Protein AF-A0A1V9YRH6-F1 (afdb_monomer_lite)

Secondary structure (DSSP, 8-state):
------------HHHHHHHHHHHHHHHHHHHHHHHT--SS-HHHH-TTSHHHHHHHHHHHHHHT-S--SPPPSSHHHHHHHHHHHHHTT--HHHHHHHHHHHHHHHSTTGGG-HHHHHHHTTS--------HHHHHHHHHHHHHHHHHHHHHHHHHHHHHHHHHHHHHHHHHHHHHHHHHHHHHHHHHHHHHHHHHHHHHHHHHHHHHHHHHHHHHHHHHHHH-HHHHHHHHHHHHHHHHHHHHHHHHHHHHHHHHH--

Sequence (259 aa):
MLLASPFQPKRSFASAVKMRQSLESDFSSAVLFLQTYTGPHSILKNAASPVRVALDALFQQATLGACTTEAPTDKVELLSWEKWKTLGDLPKEQAMQQYIKTLDDLVDNWRRSPSLRRAASDSVAVTETTPLMDRLPAFAQELDAIKAKLQAQASDHEALLDAVNTLTHDTKAQFSRETRQIELVRSQTAETIKGLEAQVQEQKMEMVLLREKQHQLQVVLERSIVFCVEDHFLKWWKGTMQYLQDRYVRMLIISCFLT

Organism: NCBI:txid74557

Structure (mmCIF, N/CA/C/O backbone):
data_AF-A0A1V9YRH6-F1
#
_entry.id   AF-A0A1V9YRH6-F1
#
loop_
_atom_site.group_PDB
_atom_site.id
_atom_site.type_symbol
_atom_site.label_atom_id
_atom_site.label_alt_id
_atom_site.label_comp_id
_atom_site.label_asym_id
_atom_site.label_entity_id
_atom_site.label_seq_id
_atom_site.pdbx_PDB_ins_code
_atom_site.Cartn_x
_atom_site.Cartn_y
_atom_site.Cartn_z
_atom_site.occupancy
_atom_site.B_iso_or_equiv
_atom_site.auth_seq_id
_atom_site.auth_comp_id
_atom_site.auth_asym_id
_atom_site.auth_atom_id
_atom_site.pdbx_PDB_model_num
ATOM 1 N N . MET A 1 1 ? -3.001 37.962 73.976 1.00 43.16 1 MET A N 1
ATOM 2 C CA . MET A 1 1 ? -4.082 37.336 73.184 1.00 43.16 1 MET A CA 1
ATOM 3 C C . MET A 1 1 ? -3.634 37.297 71.732 1.00 43.16 1 MET A C 1
ATOM 5 O O . MET A 1 1 ? -3.705 38.317 71.068 1.00 43.16 1 MET A O 1
ATOM 9 N N . LEU A 1 2 ? -3.093 36.170 71.270 1.00 40.19 2 LEU A N 1
ATOM 10 C CA . LEU A 1 2 ? -2.730 35.952 69.867 1.00 40.19 2 LEU A CA 1
ATOM 11 C C . LEU A 1 2 ? -3.186 34.550 69.457 1.00 40.19 2 LEU A C 1
ATOM 13 O O . LEU A 1 2 ? -3.178 33.622 70.262 1.00 40.19 2 LEU A O 1
ATOM 17 N N . LEU A 1 3 ? -3.684 34.495 68.229 1.00 41.12 3 LEU A N 1
ATOM 18 C CA . LEU A 1 3 ? -4.654 33.560 67.681 1.00 41.12 3 LEU A CA 1
ATOM 19 C C . LEU A 1 3 ? -4.186 32.097 67.657 1.00 41.12 3 LEU A C 1
ATOM 21 O O . LEU A 1 3 ? -3.160 31.771 67.065 1.00 41.12 3 LEU A O 1
ATOM 25 N N . ALA A 1 4 ? -5.029 31.205 68.179 1.00 43.44 4 ALA A N 1
ATOM 26 C CA . ALA A 1 4 ? -5.037 29.802 67.784 1.00 43.44 4 ALA A CA 1
ATOM 27 C C . ALA A 1 4 ? -5.667 29.693 66.383 1.00 43.44 4 ALA A C 1
ATOM 29 O O . ALA A 1 4 ? -6.847 29.989 66.198 1.00 43.44 4 ALA A O 1
ATOM 30 N N . SER A 1 5 ? -4.858 29.316 65.393 1.00 44.84 5 SER A N 1
ATOM 31 C CA . SER A 1 5 ? -5.304 29.042 64.023 1.00 44.84 5 SER A CA 1
ATOM 32 C C . SER A 1 5 ? -5.999 27.670 63.951 1.00 44.84 5 SER A C 1
ATOM 34 O O . SER A 1 5 ? -5.513 26.718 64.571 1.00 44.84 5 SER A O 1
ATOM 36 N N . PRO A 1 6 ? -7.133 27.540 63.237 1.00 54.19 6 PRO A N 1
ATOM 37 C CA . PRO A 1 6 ? -7.967 26.348 63.265 1.00 54.19 6 PRO A CA 1
ATOM 38 C C . PRO A 1 6 ? -7.356 25.177 62.488 1.00 54.19 6 PRO A C 1
ATOM 40 O O . PRO A 1 6 ? -6.962 25.273 61.326 1.00 54.19 6 PRO A O 1
ATOM 43 N N . PHE A 1 7 ? -7.346 24.044 63.182 1.00 42.03 7 PHE A N 1
ATOM 44 C CA . PHE A 1 7 ? -7.052 22.698 62.716 1.00 42.03 7 PHE A CA 1
ATOM 45 C C . PHE A 1 7 ? -7.834 22.384 61.426 1.00 42.03 7 PHE A C 1
ATOM 47 O O . PHE A 1 7 ? -9.056 22.238 61.442 1.00 42.03 7 PHE A O 1
ATOM 54 N N . GLN A 1 8 ? -7.128 22.300 60.298 1.00 46.97 8 GLN A N 1
ATOM 55 C CA . GLN A 1 8 ? -7.704 21.883 59.019 1.00 46.97 8 GLN A CA 1
ATOM 56 C C . GLN A 1 8 ? -8.127 20.402 59.095 1.00 46.97 8 GLN A C 1
ATOM 58 O O . GLN A 1 8 ? -7.369 19.575 59.615 1.00 46.97 8 GLN A O 1
ATOM 63 N N . PRO A 1 9 ? -9.313 20.030 58.583 1.00 49.00 9 PRO A N 1
ATOM 64 C CA . PRO A 1 9 ? -9.791 18.657 58.634 1.00 49.00 9 PRO A CA 1
ATOM 65 C C . PRO A 1 9 ? -8.927 17.759 57.742 1.00 49.00 9 PRO A C 1
ATOM 67 O O . PRO A 1 9 ? -8.764 17.994 56.545 1.00 49.00 9 PRO A O 1
ATOM 70 N N . LYS A 1 10 ? -8.379 16.699 58.345 1.00 49.50 10 LYS A N 1
ATOM 71 C CA . LYS A 1 10 ? -7.659 15.620 57.662 1.00 49.50 10 LYS A CA 1
ATOM 72 C C . LYS A 1 10 ? -8.579 15.017 56.598 1.00 49.50 10 LYS A C 1
ATOM 74 O O . LYS A 1 10 ? -9.486 14.256 56.929 1.00 49.50 10 LYS A O 1
ATOM 79 N N . ARG A 1 11 ? -8.351 15.356 55.325 1.00 55.69 11 ARG A N 1
ATOM 80 C CA . ARG A 1 11 ? -8.941 14.671 54.166 1.00 55.69 11 ARG A CA 1
ATOM 81 C C . ARG A 1 11 ? -8.703 13.175 54.381 1.00 55.69 11 ARG A C 1
ATOM 83 O O . ARG A 1 11 ? -7.552 12.751 54.468 1.00 55.69 11 ARG A O 1
ATOM 90 N N . SER A 1 12 ? -9.766 12.404 54.607 1.00 61.47 12 SER A N 1
ATOM 91 C CA . SER A 1 12 ? -9.620 11.008 55.021 1.00 61.47 12 SER A CA 1
ATOM 92 C C . SER A 1 12 ? -8.837 10.244 53.952 1.00 61.47 12 SER A C 1
ATOM 94 O O . SER A 1 12 ? -9.115 10.373 52.758 1.00 61.47 12 SER A O 1
ATOM 96 N N . PHE A 1 13 ? -7.848 9.447 54.361 1.00 62.69 13 PHE A N 1
ATOM 97 C CA . PHE A 1 13 ? -7.062 8.618 53.439 1.00 62.69 13 PHE A CA 1
ATOM 98 C C . PHE A 1 13 ? -7.965 7.756 52.537 1.00 62.69 13 PHE A C 1
ATOM 100 O O . PHE A 1 13 ? -7.683 7.598 51.353 1.00 62.69 13 PHE A O 1
ATOM 107 N N . ALA A 1 14 ? -9.109 7.301 53.061 1.00 68.62 14 ALA A N 1
ATOM 108 C CA . ALA A 1 14 ? -10.135 6.585 52.304 1.00 68.62 14 ALA A CA 1
ATOM 109 C C . ALA A 1 14 ? -10.699 7.395 51.118 1.00 68.62 14 ALA A C 1
ATOM 111 O O . ALA A 1 14 ? -10.889 6.848 50.033 1.00 68.62 14 ALA A O 1
ATOM 112 N N . SER A 1 15 ? -10.925 8.704 51.285 1.00 73.44 15 SER A N 1
ATOM 113 C CA . SER A 1 15 ? -11.383 9.569 50.192 1.00 73.44 15 SER A CA 1
ATOM 114 C C . SER A 1 15 ? -10.316 9.735 49.109 1.00 73.44 15 SER A C 1
ATOM 116 O O . SER A 1 15 ? -10.665 9.761 47.932 1.00 73.44 15 SER A O 1
ATOM 118 N N . ALA A 1 16 ? -9.035 9.830 49.477 1.00 73.56 16 ALA A N 1
ATOM 119 C CA . ALA A 1 16 ? -7.939 9.949 48.514 1.00 73.56 16 ALA A CA 1
ATOM 120 C C . ALA A 1 16 ? -7.732 8.652 47.712 1.00 73.56 16 ALA A C 1
ATOM 122 O O . ALA A 1 16 ? -7.559 8.700 46.496 1.00 73.56 16 ALA A O 1
ATOM 123 N N . VAL A 1 17 ? -7.832 7.492 48.371 1.00 78.31 17 VAL A N 1
ATOM 124 C CA . VAL A 1 17 ? -7.763 6.179 47.708 1.00 78.31 17 VAL A CA 1
ATOM 125 C C . VAL A 1 17 ? -8.911 6.008 46.714 1.00 78.31 17 VAL A C 1
ATOM 127 O O . VAL A 1 17 ? -8.673 5.615 45.575 1.00 78.31 17 VAL A O 1
ATOM 130 N N . LYS A 1 18 ? -10.139 6.378 47.099 1.00 80.56 18 LYS A N 1
ATOM 131 C CA . LYS A 1 18 ? -11.303 6.304 46.205 1.00 80.56 18 LYS A CA 1
ATOM 132 C C . LYS A 1 18 ? -11.151 7.202 44.971 1.00 80.56 18 LYS A C 1
ATOM 134 O O . LYS A 1 18 ? -11.502 6.793 43.869 1.00 80.56 18 LYS A O 1
ATOM 139 N N . MET A 1 19 ? -10.597 8.404 45.142 1.00 81.12 19 MET A N 1
ATOM 140 C CA . MET A 1 19 ? -10.313 9.318 44.027 1.00 81.12 19 MET A CA 1
ATOM 141 C C . MET A 1 19 ? -9.271 8.737 43.063 1.00 81.12 19 MET A C 1
ATOM 143 O O . MET A 1 19 ? -9.466 8.805 41.853 1.00 81.12 19 MET A O 1
ATOM 147 N N . ARG A 1 20 ? -8.200 8.125 43.585 1.00 82.88 20 ARG A N 1
ATOM 148 C CA . ARG A 1 20 ? -7.177 7.468 42.758 1.00 82.88 20 ARG A CA 1
ATOM 149 C C . ARG A 1 20 ? -7.758 6.307 41.951 1.00 82.88 20 ARG A C 1
ATOM 151 O O . ARG A 1 20 ? -7.543 6.253 40.749 1.00 82.88 20 ARG A O 1
ATOM 158 N N . GLN A 1 21 ? -8.549 5.443 42.586 1.00 83.56 21 GLN A N 1
ATOM 159 C CA . GLN A 1 21 ? -9.213 4.322 41.906 1.00 83.56 21 GLN A CA 1
ATOM 160 C C . GLN A 1 21 ? -10.148 4.799 40.787 1.00 83.56 21 GLN A C 1
ATOM 162 O O . GLN A 1 21 ? -10.173 4.217 39.706 1.00 83.56 21 GLN A O 1
ATOM 167 N N . SER A 1 22 ? -10.890 5.886 41.021 1.00 87.56 22 SER A N 1
ATOM 168 C CA . SER A 1 22 ? -11.743 6.493 39.993 1.00 87.56 22 SER A CA 1
ATOM 169 C C . SER A 1 22 ? -10.933 7.009 38.801 1.00 87.56 22 SER A C 1
ATOM 171 O O . SER A 1 22 ? -11.342 6.839 37.659 1.00 87.56 22 SER A O 1
ATOM 173 N N . LEU A 1 23 ? -9.786 7.632 39.062 1.00 91.19 23 LEU A N 1
ATOM 174 C CA . LEU A 1 23 ? -8.900 8.186 38.041 1.00 91.19 23 LEU A CA 1
ATOM 175 C C . LEU A 1 23 ? -8.205 7.087 37.226 1.00 91.19 23 LEU A C 1
ATOM 177 O O . LEU A 1 23 ? -8.125 7.198 36.007 1.00 91.19 23 LEU A O 1
ATOM 181 N N . GLU A 1 24 ? -7.758 6.011 37.873 1.00 90.44 24 GLU A N 1
ATOM 182 C CA . GLU A 1 24 ? -7.211 4.828 37.197 1.00 90.44 24 GLU A CA 1
ATOM 183 C C . GLU A 1 24 ? -8.272 4.142 36.324 1.00 90.44 24 GLU A C 1
ATOM 185 O O . GLU A 1 24 ? -7.983 3.758 35.190 1.00 90.44 24 GLU A O 1
ATOM 190 N N . SER A 1 25 ? -9.516 4.049 36.810 1.00 89.44 25 SER A N 1
ATOM 191 C CA . SER A 1 25 ? -10.654 3.541 36.034 1.00 89.44 25 SER A CA 1
ATOM 192 C C . SER A 1 25 ? -10.899 4.389 34.783 1.00 89.44 25 SER A C 1
ATOM 194 O O . SER A 1 25 ? -10.937 3.855 33.673 1.00 89.44 25 SER A O 1
ATOM 196 N N . ASP A 1 26 ? -10.994 5.711 34.930 1.00 89.50 26 ASP A N 1
ATOM 197 C CA . ASP A 1 26 ? -11.170 6.625 33.798 1.00 89.50 26 ASP A CA 1
ATOM 198 C C . ASP A 1 26 ? -10.007 6.523 32.806 1.00 89.50 26 ASP A C 1
ATOM 200 O O . ASP A 1 26 ? -10.231 6.424 31.599 1.00 89.50 26 ASP A O 1
ATOM 204 N N . PHE A 1 27 ? -8.770 6.465 33.298 1.00 92.81 27 PHE A N 1
ATOM 205 C CA . PHE A 1 27 ? -7.582 6.299 32.466 1.00 92.81 27 PHE A CA 1
ATOM 206 C C . PHE A 1 27 ? -7.617 4.981 31.686 1.00 92.81 27 PHE A C 1
ATOM 208 O O . PHE A 1 27 ? -7.392 4.979 30.478 1.00 92.81 27 PHE A O 1
ATOM 215 N N . SER A 1 28 ? -7.973 3.870 32.335 1.00 91.31 28 SER A N 1
ATOM 216 C CA . SER A 1 28 ? -8.088 2.569 31.668 1.00 91.31 28 SER A CA 1
ATOM 217 C C . SER A 1 28 ? -9.141 2.586 30.554 1.00 91.31 28 SER A C 1
ATOM 219 O O . SER A 1 28 ? -8.886 2.100 29.450 1.00 91.31 28 SER A O 1
ATOM 221 N N . SER A 1 29 ? -10.284 3.240 30.792 1.00 88.56 29 SER A N 1
ATOM 222 C CA . SER A 1 29 ? -11.328 3.421 29.780 1.00 88.56 29 SER A CA 1
ATOM 223 C C . SER A 1 29 ? -10.847 4.283 28.606 1.00 88.56 29 SER A C 1
ATOM 225 O O . SER A 1 29 ? -11.165 3.996 27.451 1.00 88.56 29 SER A O 1
ATOM 227 N N . ALA A 1 30 ? -10.021 5.293 28.886 1.00 90.88 30 ALA A N 1
ATOM 228 C CA . ALA A 1 30 ? -9.442 6.196 27.901 1.00 90.88 30 ALA A CA 1
ATOM 229 C C . ALA A 1 30 ? -8.397 5.498 27.017 1.00 90.88 30 ALA A C 1
ATOM 231 O O . ALA A 1 30 ? -8.355 5.706 25.803 1.00 90.88 30 ALA A O 1
ATOM 232 N N . VAL A 1 31 ? -7.570 4.633 27.608 1.00 91.75 31 VAL A N 1
ATOM 233 C CA . VAL A 1 31 ? -6.611 3.793 26.877 1.00 91.75 31 VAL A CA 1
ATOM 234 C C . VAL A 1 31 ? -7.347 2.800 25.981 1.00 91.75 31 VAL A C 1
ATOM 236 O O . VAL A 1 31 ? -7.028 2.701 24.796 1.00 91.75 31 VAL A O 1
ATOM 239 N N . LEU A 1 32 ? -8.374 2.124 26.506 1.00 89.88 32 LEU A N 1
ATOM 240 C CA . LEU A 1 32 ? -9.194 1.196 25.726 1.00 89.88 32 LEU A CA 1
ATOM 241 C C . LEU A 1 32 ? -9.884 1.904 24.552 1.00 89.88 32 LEU A C 1
ATOM 243 O O . LEU A 1 32 ? -9.910 1.385 23.433 1.00 89.88 32 LEU A O 1
ATOM 247 N N . PHE A 1 33 ? -10.409 3.108 24.787 1.00 89.44 33 PHE A N 1
ATOM 248 C CA . PHE A 1 33 ? -10.982 3.938 23.734 1.00 89.44 33 PHE A CA 1
ATOM 249 C C . PHE A 1 33 ? -9.958 4.237 22.635 1.00 89.44 33 PHE A C 1
ATOM 251 O O . PHE A 1 33 ? -10.250 4.012 21.464 1.00 89.44 33 PHE A O 1
ATOM 258 N N . LEU A 1 34 ? -8.751 4.685 22.996 1.00 89.00 34 LEU A N 1
ATOM 259 C CA . LEU A 1 34 ? -7.707 5.015 22.025 1.00 89.00 34 LEU A CA 1
ATOM 260 C C . LEU A 1 34 ? -7.241 3.787 21.220 1.00 89.00 34 LEU A C 1
ATOM 262 O O . LEU A 1 34 ? -7.012 3.903 20.018 1.00 89.00 34 LEU A O 1
ATOM 266 N N . GLN A 1 35 ? -7.121 2.615 21.852 1.00 87.50 35 GLN A N 1
ATOM 267 C CA . GLN A 1 35 ? -6.735 1.362 21.183 1.00 87.50 35 GLN A CA 1
ATOM 268 C C . GLN A 1 35 ? -7.803 0.854 20.208 1.00 87.50 35 GLN A C 1
ATOM 270 O O . GLN A 1 35 ? -7.477 0.293 19.166 1.00 87.50 35 GLN A O 1
ATOM 275 N N . THR A 1 36 ? -9.079 1.063 20.534 1.00 84.88 36 THR A N 1
ATOM 276 C CA . THR A 1 36 ? -10.220 0.628 19.710 1.00 84.88 36 THR A CA 1
ATOM 277 C C . THR A 1 36 ? -10.737 1.726 18.775 1.00 84.88 36 THR A C 1
ATOM 279 O O . THR A 1 36 ? -11.765 1.558 18.114 1.00 84.88 36 THR A O 1
ATOM 282 N N . TYR A 1 37 ? -10.035 2.860 18.694 1.00 84.12 37 TYR A N 1
ATOM 283 C CA . TYR A 1 37 ? -10.491 4.031 17.960 1.00 84.12 37 TYR A CA 1
ATOM 284 C C . TYR A 1 37 ? -10.451 3.820 16.439 1.00 84.12 37 TYR A C 1
ATOM 286 O O . TYR A 1 37 ? -9.393 3.793 15.811 1.00 84.12 37 TYR A O 1
ATOM 294 N N . THR A 1 38 ? -11.627 3.760 15.813 1.00 78.25 38 THR A N 1
ATOM 295 C CA . THR A 1 38 ? -11.788 3.637 14.351 1.00 78.25 38 THR A CA 1
ATOM 296 C C . THR A 1 38 ? -12.360 4.894 13.687 1.00 78.25 38 THR A C 1
ATOM 298 O O . THR A 1 38 ? -12.554 4.912 12.470 1.00 78.25 38 THR A O 1
ATOM 301 N N . GLY A 1 39 ? -12.572 5.971 14.448 1.00 76.69 39 GLY A N 1
ATOM 302 C CA . GLY A 1 39 ? -13.284 7.173 14.003 1.00 76.69 39 GLY A CA 1
ATOM 303 C C . GLY A 1 39 ? -12.548 8.069 12.984 1.00 76.69 39 GLY A C 1
ATOM 304 O O . GLY A 1 39 ? -11.465 7.732 12.494 1.00 76.69 39 GLY A O 1
ATOM 305 N N . PRO A 1 40 ? -13.140 9.225 12.629 1.00 76.19 40 PRO A N 1
ATOM 306 C CA . PRO A 1 40 ? -12.665 10.087 11.542 1.00 76.19 40 PRO A CA 1
ATOM 307 C C . PRO A 1 40 ? -11.427 10.933 11.887 1.00 76.19 40 PRO A C 1
ATOM 309 O O . PRO A 1 40 ? -10.815 11.498 10.982 1.00 76.19 40 PRO A O 1
ATOM 312 N N . HIS A 1 41 ? -11.025 11.035 13.160 1.00 79.19 41 HIS A N 1
ATOM 313 C CA . HIS A 1 41 ? -9.895 11.873 13.568 1.00 79.19 41 HIS A CA 1
ATOM 314 C C . HIS A 1 41 ? -8.560 11.223 13.171 1.00 79.19 41 HIS A C 1
ATOM 316 O O . HIS A 1 41 ? -7.995 10.406 13.900 1.00 79.19 41 HIS A O 1
ATOM 322 N N . SER A 1 42 ? -8.033 11.613 12.006 1.00 78.69 42 SER A N 1
ATOM 323 C CA . SER A 1 42 ? -6.745 11.140 11.471 1.00 78.69 42 SER A CA 1
ATOM 324 C C . SER A 1 42 ? -5.567 11.407 12.415 1.00 78.69 42 SER A C 1
ATOM 326 O O . SER A 1 42 ? -4.619 10.627 12.451 1.00 78.69 42 SER A O 1
ATOM 328 N N . ILE A 1 43 ? -5.659 12.455 13.237 1.00 85.19 43 ILE A N 1
ATOM 329 C CA . ILE A 1 43 ? -4.683 12.794 14.279 1.00 85.19 43 ILE A CA 1
ATOM 330 C C . ILE A 1 43 ? -4.530 11.702 15.346 1.00 85.19 43 ILE A C 1
ATOM 332 O O . ILE A 1 43 ? -3.434 11.530 15.857 1.00 85.19 43 ILE A O 1
ATOM 336 N N . LEU A 1 44 ? -5.571 10.928 15.662 1.00 83.25 44 LEU A N 1
ATOM 337 C CA . LEU A 1 44 ? -5.464 9.817 16.618 1.00 83.25 44 LEU A CA 1
ATOM 338 C C . LEU A 1 44 ? -4.945 8.528 15.967 1.00 83.25 44 LEU A C 1
ATOM 340 O O . LEU A 1 44 ? -4.379 7.680 16.655 1.00 83.25 44 LEU A O 1
ATOM 344 N N . LYS A 1 45 ? -5.133 8.391 14.647 1.00 82.88 45 LYS A N 1
ATOM 345 C CA . LYS A 1 45 ? -4.694 7.234 13.849 1.00 82.88 45 LYS A CA 1
ATOM 346 C C . LYS A 1 45 ? -3.230 7.325 13.429 1.00 82.88 45 LYS A C 1
ATOM 348 O O . LYS A 1 45 ? -2.552 6.308 13.335 1.00 82.88 45 LYS A O 1
ATOM 353 N N . ASN A 1 46 ? -2.745 8.528 13.138 1.00 85.50 46 ASN A N 1
ATOM 354 C CA . ASN A 1 46 ? -1.365 8.730 12.726 1.00 85.50 46 ASN A CA 1
ATOM 355 C C . ASN A 1 46 ? -0.436 8.684 13.949 1.00 85.50 46 ASN A C 1
ATOM 357 O O . ASN A 1 46 ? -0.448 9.600 14.769 1.00 85.50 46 ASN A O 1
ATOM 361 N N . ALA A 1 47 ? 0.394 7.642 14.031 1.00 82.00 47 ALA A N 1
ATOM 362 C CA . ALA A 1 47 ? 1.356 7.437 15.114 1.00 82.00 47 ALA A CA 1
ATOM 363 C C . ALA A 1 47 ? 2.389 8.573 15.246 1.00 82.00 47 ALA A C 1
ATOM 365 O O . ALA A 1 47 ? 2.859 8.851 16.341 1.00 82.00 47 ALA A O 1
ATOM 366 N N . ALA A 1 48 ? 2.696 9.278 14.152 1.00 85.38 48 ALA A N 1
ATOM 367 C CA . ALA A 1 48 ? 3.620 10.412 14.148 1.00 85.38 48 ALA A CA 1
ATOM 368 C C . ALA A 1 48 ? 2.932 11.763 14.420 1.00 85.38 48 ALA A C 1
ATOM 370 O O . ALA A 1 48 ? 3.576 12.811 14.347 1.00 85.38 48 ALA A O 1
ATOM 371 N N . SER A 1 49 ? 1.619 11.781 14.683 1.00 90.12 49 SER A N 1
ATOM 372 C CA . SER A 1 49 ? 0.932 13.032 14.996 1.00 90.12 49 SER A CA 1
ATOM 373 C C . SER A 1 49 ? 1.388 13.566 16.363 1.00 90.12 49 SER A C 1
ATOM 375 O O . SER A 1 49 ? 1.610 12.784 17.290 1.00 90.12 49 SER A O 1
ATOM 377 N N . PRO A 1 50 ? 1.476 14.895 16.546 1.00 89.06 50 PRO A N 1
ATOM 378 C CA . PRO A 1 50 ? 1.938 15.473 17.809 1.00 89.06 50 PRO A CA 1
ATOM 379 C C . PRO A 1 50 ? 1.032 15.105 18.992 1.00 89.06 50 PRO A C 1
ATOM 381 O O . PRO A 1 50 ? 1.510 14.949 20.113 1.00 89.06 50 PRO A O 1
ATOM 384 N N . VAL A 1 51 ? -0.271 14.938 18.744 1.00 91.12 51 VAL A N 1
ATOM 385 C CA . VAL A 1 51 ? -1.250 14.552 19.769 1.00 91.12 51 VAL A CA 1
ATOM 386 C C . VAL A 1 51 ? -1.078 13.086 20.148 1.00 91.12 51 VAL A C 1
ATOM 388 O O . VAL A 1 51 ? -1.079 12.758 21.331 1.00 91.12 51 VAL A O 1
ATOM 391 N N . ARG A 1 52 ? -0.885 12.204 19.161 1.00 91.88 52 ARG A N 1
ATOM 392 C CA . ARG A 1 52 ? -0.692 10.775 19.409 1.00 91.88 52 ARG A CA 1
ATOM 393 C C . ARG A 1 52 ? 0.608 10.514 20.165 1.00 91.88 52 ARG A C 1
ATOM 395 O O . ARG A 1 52 ? 0.579 9.846 21.190 1.00 91.88 52 ARG A O 1
ATOM 402 N N . VAL A 1 53 ? 1.693 11.158 19.739 1.00 92.62 53 VAL A N 1
ATOM 403 C CA . VAL A 1 53 ? 2.996 11.145 20.421 1.00 92.62 53 VAL A CA 1
ATOM 404 C C . VAL A 1 53 ? 2.877 11.626 21.874 1.00 92.62 53 VAL A C 1
ATOM 406 O O . VAL A 1 53 ? 3.462 11.027 22.772 1.00 92.62 53 VAL A O 1
ATOM 409 N N . ALA A 1 54 ? 2.097 12.683 22.135 1.00 92.94 54 ALA A N 1
ATOM 410 C CA . ALA A 1 54 ? 1.860 13.168 23.496 1.00 92.94 54 ALA A CA 1
ATOM 411 C C . ALA A 1 54 ? 1.052 12.175 24.350 1.00 92.94 54 ALA A C 1
ATOM 413 O O . ALA A 1 54 ? 1.387 11.974 25.517 1.00 92.94 54 ALA A O 1
ATOM 414 N N . LEU A 1 55 ? 0.021 11.541 23.781 1.00 93.69 55 LEU A N 1
ATOM 415 C CA . LEU A 1 55 ? -0.761 10.505 24.463 1.00 93.69 55 LEU A CA 1
ATOM 416 C C . LEU A 1 55 ? 0.101 9.280 24.789 1.00 93.69 55 LEU A C 1
ATOM 418 O O . LEU A 1 55 ? 0.045 8.794 25.916 1.00 93.69 55 LEU A O 1
ATOM 422 N N . ASP A 1 56 ? 0.938 8.828 23.855 1.00 92.81 56 ASP A N 1
ATOM 423 C CA . ASP A 1 56 ? 1.839 7.691 24.070 1.00 92.81 56 ASP A CA 1
ATOM 424 C C . ASP A 1 56 ? 2.896 8.011 25.152 1.00 92.81 56 ASP A C 1
ATOM 426 O O . ASP A 1 56 ? 3.137 7.194 26.041 1.00 92.81 56 ASP A O 1
ATOM 430 N N . ALA A 1 57 ? 3.446 9.231 25.173 1.00 93.62 57 ALA A N 1
ATOM 431 C CA . ALA A 1 57 ? 4.367 9.680 26.224 1.00 93.62 57 ALA A CA 1
ATOM 432 C C . ALA A 1 57 ? 3.707 9.758 27.615 1.00 93.62 57 ALA A C 1
ATOM 434 O O . ALA A 1 57 ? 4.278 9.314 28.612 1.00 93.62 57 ALA A O 1
ATOM 435 N N . LEU A 1 58 ? 2.484 10.295 27.698 1.00 94.25 58 LEU A N 1
ATOM 436 C CA . LEU A 1 58 ? 1.710 10.341 28.944 1.00 94.25 58 LEU A CA 1
ATOM 437 C C . LEU A 1 58 ? 1.323 8.937 29.423 1.00 94.25 58 LEU A C 1
ATOM 439 O O . LEU A 1 58 ? 1.333 8.675 30.626 1.00 94.25 58 LEU A O 1
ATOM 443 N N . PHE A 1 59 ? 1.019 8.027 28.497 1.00 94.19 59 PHE A N 1
ATOM 444 C CA . PHE A 1 59 ? 0.748 6.625 28.799 1.00 94.19 59 PHE A CA 1
ATOM 445 C C . PHE A 1 59 ? 1.977 5.924 29.395 1.00 94.19 59 PHE A C 1
ATOM 447 O O . PHE A 1 59 ? 1.859 5.235 30.413 1.00 94.19 59 PHE A O 1
ATOM 454 N N . GLN A 1 60 ? 3.163 6.138 28.818 1.00 92.94 60 GLN A N 1
ATOM 455 C CA . GLN A 1 60 ? 4.423 5.612 29.354 1.00 92.94 60 GLN A CA 1
ATOM 456 C C . GLN A 1 60 ? 4.718 6.191 30.747 1.00 92.94 60 GLN A C 1
ATOM 458 O O . GLN A 1 60 ? 5.009 5.435 31.674 1.00 92.94 60 GLN A O 1
ATOM 463 N N . GLN A 1 61 ? 4.521 7.497 30.953 1.00 93.31 61 GLN A N 1
ATOM 464 C CA . GLN A 1 61 ? 4.692 8.121 32.270 1.00 93.31 61 GLN A CA 1
ATOM 465 C C . GLN A 1 61 ? 3.696 7.584 33.313 1.00 93.31 61 GLN A C 1
ATOM 467 O O . GLN A 1 61 ? 4.057 7.362 34.468 1.00 93.31 61 GLN A O 1
ATOM 472 N N . ALA A 1 62 ? 2.440 7.352 32.925 1.00 92.62 62 ALA A N 1
ATOM 473 C CA . ALA A 1 62 ? 1.407 6.833 33.816 1.00 92.62 62 ALA A CA 1
ATOM 474 C C . ALA A 1 62 ? 1.663 5.376 34.231 1.00 92.62 62 ALA A C 1
ATOM 476 O O . ALA A 1 62 ? 1.393 5.004 35.374 1.00 92.62 62 ALA A O 1
ATOM 477 N N . THR A 1 63 ? 2.196 4.552 33.327 1.00 91.19 63 THR A N 1
ATOM 478 C CA . THR A 1 63 ? 2.429 3.123 33.578 1.00 91.19 63 THR A CA 1
ATOM 479 C C . THR A 1 63 ? 3.799 2.875 34.208 1.00 91.19 63 THR A C 1
ATOM 481 O O . THR A 1 63 ? 3.890 2.320 35.310 1.00 91.19 63 THR A O 1
ATOM 484 N N . LEU A 1 64 ? 4.864 3.356 33.569 1.00 88.88 64 LEU A N 1
ATOM 485 C CA . LEU A 1 64 ? 6.253 3.104 33.953 1.00 88.88 64 LEU A CA 1
ATOM 486 C C . LEU A 1 64 ? 6.788 4.151 34.940 1.00 88.88 64 LEU A C 1
ATOM 488 O O . LEU A 1 64 ? 7.482 3.788 35.888 1.00 88.88 64 LEU A O 1
ATOM 492 N N . GLY A 1 65 ? 6.376 5.415 34.820 1.00 87.50 65 GLY A N 1
ATOM 493 C CA . GLY A 1 65 ? 6.922 6.534 35.601 1.00 87.50 65 GLY A CA 1
ATOM 494 C C . GLY A 1 65 ? 7.955 7.328 34.802 1.00 87.50 65 GLY A C 1
ATOM 495 O O . GLY A 1 65 ? 7.843 7.410 33.584 1.00 87.50 65 GLY A O 1
ATOM 496 N N . ALA A 1 66 ? 8.942 7.924 35.476 1.00 87.75 66 ALA A N 1
ATOM 497 C CA . ALA A 1 66 ? 9.995 8.698 34.816 1.00 87.75 66 ALA A CA 1
ATOM 498 C C . ALA A 1 66 ? 10.790 7.848 33.805 1.00 87.75 66 ALA A C 1
ATOM 500 O O . ALA A 1 66 ? 10.982 6.645 33.999 1.00 87.75 66 ALA A O 1
ATOM 501 N N . CYS A 1 67 ? 11.259 8.481 32.729 1.00 86.81 67 CYS A N 1
ATOM 502 C CA . CYS A 1 67 ? 11.960 7.800 31.643 1.00 86.81 67 CYS A CA 1
ATOM 503 C C . CYS A 1 67 ? 13.328 7.258 32.102 1.00 86.81 67 CYS A C 1
ATOM 505 O O . CYS A 1 67 ? 14.272 8.016 32.319 1.00 86.81 67 CYS A O 1
ATOM 507 N N . THR A 1 68 ? 13.431 5.934 32.232 1.00 83.81 68 THR A N 1
ATOM 508 C CA . THR A 1 68 ? 14.671 5.202 32.560 1.00 83.81 68 THR A CA 1
ATOM 509 C C . THR A 1 68 ? 15.169 4.323 31.410 1.00 83.81 68 THR A C 1
ATOM 511 O O . THR A 1 68 ? 16.160 3.613 31.558 1.00 83.81 68 THR A O 1
ATOM 514 N N . THR A 1 69 ? 14.477 4.348 30.270 1.00 81.12 69 THR A N 1
ATOM 515 C CA . THR A 1 69 ? 14.747 3.482 29.117 1.00 81.12 69 THR A CA 1
ATOM 516 C C . THR A 1 69 ? 15.742 4.129 28.155 1.00 81.12 69 THR A C 1
ATOM 518 O O . THR A 1 69 ? 15.770 5.352 28.007 1.00 81.12 69 THR A O 1
ATOM 521 N N . GLU A 1 70 ? 16.572 3.315 27.500 1.00 85.81 70 GLU A N 1
ATOM 522 C CA . GLU A 1 70 ? 17.488 3.780 26.452 1.00 85.81 70 GLU A CA 1
ATOM 523 C C . GLU A 1 70 ? 16.722 4.241 25.200 1.00 85.81 70 GLU A C 1
ATOM 525 O O . GLU A 1 70 ? 15.566 3.870 24.991 1.00 85.81 70 GLU A O 1
ATOM 530 N N . ALA A 1 71 ? 17.359 5.074 24.372 1.00 86.31 71 ALA A N 1
ATOM 531 C CA . ALA A 1 71 ? 16.713 5.651 23.198 1.00 86.31 71 ALA A CA 1
ATOM 532 C C . ALA A 1 71 ? 16.398 4.568 22.139 1.00 86.31 71 ALA A C 1
ATOM 534 O O . ALA A 1 71 ? 17.310 3.846 21.724 1.00 86.31 71 ALA A O 1
ATOM 535 N N . PRO A 1 72 ? 15.141 4.461 21.668 1.00 88.12 72 PRO A N 1
ATOM 536 C CA . PRO A 1 72 ? 14.760 3.492 20.645 1.00 88.12 72 PRO A CA 1
ATOM 537 C C . PRO A 1 72 ? 15.312 3.880 19.264 1.00 88.12 72 PRO A C 1
ATOM 539 O O . PRO A 1 72 ? 15.582 5.048 18.985 1.00 88.12 72 PRO A O 1
ATOM 542 N N . THR A 1 73 ? 15.471 2.893 18.376 1.00 86.19 73 THR A N 1
ATOM 543 C CA . THR A 1 73 ? 15.978 3.109 17.002 1.00 86.19 73 THR A CA 1
ATOM 544 C C . THR A 1 73 ? 14.866 3.520 16.024 1.00 86.19 73 THR A C 1
ATOM 546 O O . THR A 1 73 ? 15.130 4.182 15.017 1.00 86.19 73 THR A O 1
ATOM 549 N N . ASP A 1 74 ? 13.613 3.170 16.322 1.00 87.44 74 ASP A N 1
ATOM 550 C CA . ASP A 1 74 ? 12.470 3.459 15.459 1.00 87.44 74 ASP A CA 1
ATOM 551 C C . ASP A 1 74 ? 12.060 4.932 15.530 1.00 87.44 74 ASP A C 1
ATOM 553 O O . ASP A 1 74 ? 11.813 5.480 16.600 1.00 87.44 74 ASP A O 1
ATOM 557 N N . LYS A 1 75 ? 11.932 5.590 14.369 1.00 85.69 75 LYS A N 1
ATOM 558 C CA . LYS A 1 75 ? 11.687 7.045 14.282 1.00 85.69 75 LYS A CA 1
ATOM 559 C C . LYS A 1 75 ? 10.412 7.497 14.996 1.00 85.69 75 LYS A C 1
ATOM 561 O O . LYS A 1 75 ? 10.390 8.578 15.569 1.00 85.69 75 LYS A O 1
ATOM 566 N N . VAL A 1 76 ? 9.343 6.704 14.920 1.00 83.75 76 VAL A N 1
ATOM 567 C CA . VAL A 1 76 ? 8.048 7.041 15.535 1.00 83.75 76 VAL A CA 1
ATOM 568 C C . VAL A 1 76 ? 8.123 6.887 17.053 1.00 83.75 76 VAL A C 1
ATOM 570 O O . VAL A 1 76 ? 7.684 7.770 17.788 1.00 83.75 76 VAL A O 1
ATOM 573 N N . GLU A 1 77 ? 8.739 5.804 17.522 1.00 84.81 77 GLU A N 1
ATOM 574 C CA . GLU A 1 77 ? 8.935 5.558 18.950 1.00 84.81 77 GLU A CA 1
ATOM 575 C C . GLU A 1 77 ? 9.896 6.575 19.562 1.00 84.81 77 GLU A C 1
ATOM 577 O O . GLU A 1 77 ? 9.648 7.056 20.664 1.00 84.81 77 GLU A O 1
ATOM 582 N N . LEU A 1 78 ? 10.927 6.986 18.821 1.00 90.56 78 LEU A N 1
ATOM 583 C CA . LEU A 1 78 ? 11.882 8.012 19.228 1.00 90.56 78 LEU A CA 1
ATOM 584 C C . LEU A 1 78 ? 11.184 9.342 19.530 1.00 90.56 78 LEU A C 1
ATOM 586 O O . LEU A 1 78 ? 11.475 9.944 20.557 1.00 90.56 78 LEU A O 1
ATOM 590 N N . LEU A 1 79 ? 10.201 9.758 18.723 1.00 91.06 79 LEU A N 1
ATOM 591 C CA . LEU A 1 79 ? 9.416 10.968 19.005 1.00 91.06 79 LEU A CA 1
ATOM 592 C C . LEU A 1 79 ? 8.629 10.849 20.320 1.00 91.06 79 LEU A C 1
ATOM 594 O O . LEU A 1 79 ? 8.587 11.795 21.110 1.00 91.06 79 LEU A O 1
ATOM 598 N N . SER A 1 80 ? 8.015 9.687 20.571 1.00 88.75 80 SER A N 1
ATOM 599 C CA . SER A 1 80 ? 7.296 9.423 21.828 1.00 88.75 80 SER A CA 1
ATOM 600 C C . SER A 1 80 ? 8.239 9.373 23.028 1.00 88.75 80 SER A C 1
ATOM 602 O O . SER A 1 80 ? 7.928 9.945 24.071 1.00 88.75 80 SER A O 1
ATOM 604 N N . TRP A 1 81 ? 9.426 8.793 22.852 1.00 91.38 81 TRP A N 1
ATOM 605 C CA . TRP A 1 81 ? 10.453 8.681 23.878 1.00 91.38 81 TRP A CA 1
ATOM 606 C C . TRP A 1 81 ? 11.073 10.037 24.215 1.00 91.38 81 TRP A C 1
ATOM 608 O O . TRP A 1 81 ? 11.220 10.373 25.388 1.00 91.38 81 TRP A O 1
ATOM 618 N N . GLU A 1 82 ? 11.375 10.865 23.211 1.00 91.88 82 GLU A N 1
ATOM 619 C CA . GLU A 1 82 ? 11.833 12.240 23.416 1.00 91.88 82 GLU A CA 1
ATOM 620 C C . GLU A 1 82 ? 10.788 13.032 24.196 1.00 91.88 82 GLU A C 1
ATOM 622 O O . GLU A 1 82 ? 11.113 13.689 25.189 1.00 91.88 82 GLU A O 1
ATOM 627 N N . LYS A 1 83 ? 9.513 12.915 23.806 1.00 93.19 83 LYS A N 1
ATOM 628 C CA . LYS A 1 83 ? 8.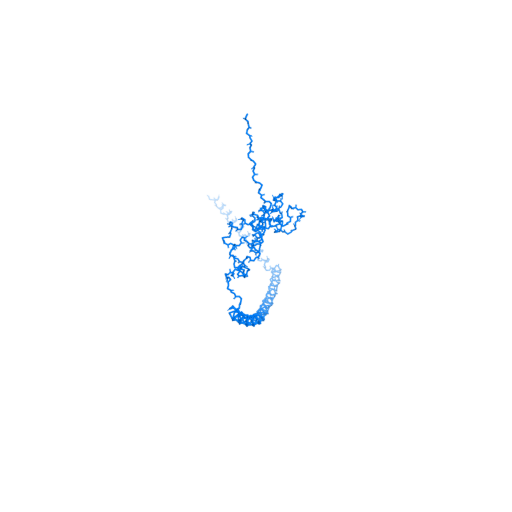418 13.574 24.514 1.00 93.19 83 LYS A CA 1
ATOM 629 C C . LYS A 1 83 ? 8.289 13.061 25.948 1.00 93.19 83 LYS A C 1
ATOM 631 O O . LYS A 1 83 ? 8.174 13.881 26.855 1.00 93.19 83 LYS A O 1
ATOM 636 N N . TRP A 1 84 ? 8.375 11.754 26.173 1.00 93.06 84 TRP A N 1
ATOM 637 C CA . TRP A 1 84 ? 8.352 11.151 27.507 1.00 93.06 84 TRP A CA 1
ATOM 638 C C . TRP A 1 84 ? 9.514 11.648 28.371 1.00 93.06 84 TRP A C 1
ATOM 640 O O . TRP A 1 84 ? 9.308 12.073 29.505 1.00 93.06 84 TRP A O 1
ATOM 650 N N . LYS A 1 85 ? 10.718 11.735 27.804 1.00 91.69 85 LYS A N 1
ATOM 651 C CA . LYS A 1 85 ? 11.891 12.305 28.471 1.00 91.69 85 LYS A CA 1
ATOM 652 C C . LYS A 1 85 ? 11.681 13.767 28.872 1.00 91.69 85 LYS A C 1
ATOM 654 O O . LYS A 1 85 ? 12.115 14.159 29.952 1.00 91.69 85 LYS A O 1
ATOM 659 N N . THR A 1 86 ? 10.978 14.569 28.062 1.00 92.50 86 THR A N 1
ATOM 660 C CA . THR A 1 86 ? 10.644 15.959 28.436 1.00 92.50 86 THR A CA 1
ATOM 661 C C . THR A 1 86 ? 9.649 16.079 29.595 1.00 92.50 86 THR A C 1
ATOM 663 O O . THR A 1 86 ? 9.582 17.145 30.203 1.00 92.50 86 THR A O 1
ATOM 666 N N . LEU A 1 87 ? 8.895 15.021 29.927 1.00 89.75 87 LEU A N 1
ATOM 667 C CA . LEU A 1 87 ? 7.957 15.032 31.058 1.00 89.75 87 LEU A CA 1
ATOM 668 C C . LEU A 1 87 ? 8.670 14.947 32.420 1.00 89.75 87 LEU A C 1
ATOM 670 O O . LEU A 1 87 ? 8.097 15.372 33.422 1.00 89.75 87 LEU A O 1
ATOM 674 N N . GLY A 1 88 ? 9.910 14.445 32.462 1.00 89.06 88 GLY A N 1
ATOM 675 C CA . GLY A 1 88 ? 10.726 14.375 33.677 1.00 89.06 88 GLY A CA 1
ATOM 676 C C . GLY A 1 88 ? 10.062 13.583 34.812 1.00 89.06 88 GLY A C 1
ATOM 677 O O . GLY A 1 88 ? 9.513 12.501 34.600 1.00 89.06 88 GLY A O 1
ATOM 678 N N . ASP A 1 89 ? 10.079 14.150 36.020 1.00 88.19 89 ASP A N 1
ATOM 679 C CA . ASP A 1 89 ? 9.550 13.532 37.246 1.00 88.19 89 ASP A CA 1
ATOM 680 C C . ASP A 1 89 ? 8.042 13.781 37.458 1.00 88.19 89 ASP A C 1
ATOM 682 O O . ASP A 1 89 ? 7.565 13.941 38.584 1.00 88.19 89 ASP A O 1
ATOM 686 N N . LEU A 1 90 ? 7.258 13.834 36.376 1.00 90.69 90 LEU A N 1
ATOM 687 C CA . LEU A 1 90 ? 5.804 13.992 36.463 1.00 90.69 90 LEU A CA 1
ATOM 688 C C . LEU A 1 90 ? 5.178 12.792 37.212 1.00 90.69 90 LEU A C 1
ATOM 690 O O . LEU A 1 90 ? 5.365 11.646 36.792 1.00 90.69 90 LEU A O 1
ATOM 694 N N . PRO A 1 91 ? 4.401 12.993 38.292 1.00 91.94 91 PRO A N 1
ATOM 695 C CA . PRO A 1 91 ? 3.812 11.879 39.027 1.00 91.94 91 PRO A CA 1
ATOM 696 C C . PRO A 1 91 ? 2.757 11.150 38.185 1.00 91.94 91 PRO A C 1
ATOM 698 O O . PRO A 1 91 ? 2.018 11.767 37.414 1.00 91.94 91 PRO A O 1
ATOM 701 N N . LYS A 1 92 ? 2.636 9.830 38.389 1.00 91.75 92 LYS A N 1
ATOM 702 C CA . LYS A 1 92 ? 1.720 8.956 37.629 1.00 91.75 92 LYS A CA 1
ATOM 703 C C . LYS A 1 92 ? 0.277 9.467 37.627 1.00 91.75 92 LYS A C 1
ATOM 705 O O . LYS A 1 92 ? -0.359 9.507 36.580 1.00 91.75 92 LYS A O 1
ATOM 710 N N . GLU A 1 93 ? -0.212 9.925 38.781 1.00 91.75 93 GLU A N 1
ATOM 711 C CA . GLU A 1 93 ? -1.571 10.467 38.925 1.00 91.75 93 GLU A CA 1
ATOM 712 C C . GLU A 1 93 ? -1.802 11.688 38.019 1.00 91.75 93 GLU A C 1
ATOM 714 O O . GLU A 1 93 ? -2.851 11.816 37.390 1.00 91.75 93 GLU A O 1
ATOM 719 N N . GLN A 1 94 ? -0.807 12.572 37.907 1.00 92.38 94 GLN A N 1
ATOM 720 C CA . GLN A 1 94 ? -0.899 13.768 37.073 1.00 92.38 94 GLN A CA 1
ATOM 721 C C . GLN A 1 94 ? -0.777 13.427 35.584 1.00 92.38 94 GLN A C 1
ATOM 723 O O . GLN A 1 94 ? -1.484 14.021 34.772 1.00 92.38 94 GLN A O 1
ATOM 728 N N . ALA A 1 95 ? 0.051 12.441 35.226 1.00 93.94 95 ALA A N 1
ATOM 729 C CA . ALA A 1 95 ? 0.145 11.934 33.858 1.00 93.94 95 ALA A CA 1
ATOM 730 C C . ALA A 1 95 ? -1.197 11.355 33.372 1.00 93.94 95 ALA A C 1
ATOM 732 O O . ALA A 1 95 ? -1.666 11.702 32.289 1.00 93.94 95 ALA A O 1
ATOM 733 N N . MET A 1 96 ? -1.866 10.551 34.206 1.00 93.62 96 MET A N 1
ATOM 734 C CA . MET A 1 96 ? -3.199 10.009 33.914 1.00 93.62 96 MET A CA 1
ATOM 735 C C . MET A 1 96 ? -4.249 11.118 33.747 1.00 93.62 96 MET A C 1
ATOM 737 O O . MET A 1 96 ? -5.036 11.080 32.802 1.00 93.62 96 MET A O 1
ATOM 741 N N . GLN A 1 97 ? -4.241 12.141 34.611 1.00 93.75 97 GLN A N 1
ATOM 742 C CA . GLN A 1 97 ? -5.149 13.291 34.481 1.00 93.75 97 GLN A CA 1
ATOM 743 C C . GLN A 1 97 ? -4.920 14.066 33.186 1.00 93.75 97 GLN A C 1
ATOM 745 O O . GLN A 1 97 ? -5.880 14.435 32.515 1.00 93.75 97 GLN A O 1
ATOM 750 N N . GLN A 1 98 ? -3.660 14.311 32.823 1.00 94.06 98 GLN A N 1
ATOM 751 C CA . GLN A 1 98 ? -3.322 14.996 31.577 1.00 94.06 98 GLN A CA 1
ATOM 752 C C . GLN A 1 98 ? -3.726 14.170 30.356 1.00 94.06 98 GLN A C 1
ATOM 754 O O . GLN A 1 98 ? -4.221 14.739 29.385 1.00 94.06 98 GLN A O 1
ATOM 759 N N . TYR A 1 99 ? -3.578 12.846 30.418 1.00 94.44 99 TYR A N 1
ATOM 760 C CA . TYR A 1 99 ? -4.000 11.939 29.353 1.00 94.44 99 TYR A CA 1
ATOM 761 C C . TYR A 1 99 ? -5.513 12.020 29.121 1.00 94.44 99 TYR A C 1
ATOM 763 O O . TYR A 1 99 ? -5.963 12.271 28.004 1.00 94.44 99 TYR A O 1
ATOM 771 N N . ILE A 1 100 ? -6.292 11.883 30.199 1.00 92.94 100 ILE A N 1
ATOM 772 C CA . ILE A 1 100 ? -7.756 11.997 30.180 1.00 92.94 100 ILE A CA 1
ATOM 773 C C . ILE A 1 100 ? -8.176 13.369 29.646 1.00 92.94 100 ILE A C 1
ATOM 775 O O . ILE A 1 100 ? -8.988 13.441 28.730 1.00 92.94 100 ILE A O 1
ATOM 779 N N . LYS A 1 101 ? -7.579 14.448 30.168 1.00 93.81 101 LYS A N 1
ATOM 780 C CA . LYS A 1 101 ? -7.883 15.818 29.743 1.00 93.81 101 LYS A CA 1
ATOM 781 C C . LYS A 1 101 ? -7.610 16.032 28.254 1.00 93.81 101 LYS A C 1
ATOM 783 O O . LYS A 1 101 ? -8.436 16.607 27.562 1.00 93.81 101 LYS A O 1
ATOM 788 N N . THR A 1 102 ? -6.482 15.532 27.754 1.00 92.19 102 THR A N 1
ATOM 789 C CA . THR A 1 102 ? -6.130 15.640 26.329 1.00 92.19 102 THR A CA 1
ATOM 790 C C . THR A 1 102 ? -7.159 14.933 25.443 1.00 92.19 102 THR A C 1
ATOM 792 O O . THR A 1 102 ? -7.468 15.422 24.361 1.00 92.19 102 THR A O 1
ATOM 795 N N . LEU A 1 103 ? -7.714 13.801 25.890 1.00 90.50 103 LEU A N 1
ATOM 796 C CA . LEU A 1 103 ? -8.791 13.112 25.174 1.00 90.50 103 LEU A CA 1
ATOM 797 C C . LEU A 1 103 ? -10.145 13.820 25.303 1.00 90.50 103 LEU A C 1
ATOM 799 O O . LEU A 1 103 ? -10.864 13.887 24.308 1.00 90.50 103 LEU A O 1
ATOM 803 N N . ASP A 1 104 ? -10.474 14.363 26.480 1.00 90.12 104 ASP A N 1
ATOM 804 C CA . ASP A 1 104 ? -11.677 15.178 26.703 1.00 90.12 104 ASP A CA 1
ATOM 805 C C . ASP A 1 104 ? -11.678 16.423 25.788 1.00 90.12 104 ASP A C 1
ATOM 807 O O . ASP A 1 104 ? -12.709 16.735 25.200 1.00 90.12 104 ASP A O 1
ATOM 811 N N . ASP A 1 105 ? -10.525 17.079 25.600 1.00 89.94 105 ASP A N 1
ATOM 812 C CA . ASP A 1 105 ? -10.379 18.260 24.730 1.00 89.94 105 ASP A CA 1
ATOM 813 C C . ASP A 1 105 ? -10.454 17.919 23.226 1.00 89.94 105 ASP A C 1
ATOM 815 O O . ASP A 1 105 ? -10.716 18.793 22.398 1.00 89.94 105 ASP A O 1
ATOM 819 N N . LEU A 1 106 ? -10.187 16.663 22.848 1.00 87.44 106 LEU A N 1
ATOM 820 C CA . LEU A 1 106 ? -10.063 16.259 21.446 1.00 87.44 106 LEU A CA 1
ATOM 821 C C . LEU A 1 106 ? -11.298 15.549 20.896 1.00 87.44 106 LEU A C 1
ATOM 823 O O . LEU A 1 106 ? -11.620 15.697 19.715 1.00 87.44 106 LEU A O 1
ATOM 827 N N . VAL A 1 107 ? -11.943 14.718 21.715 1.00 85.69 107 VAL A N 1
ATOM 828 C CA . VAL A 1 107 ? -13.054 13.877 21.278 1.00 85.69 107 VAL A CA 1
ATOM 829 C C . VAL A 1 107 ? -14.236 14.044 22.212 1.00 85.69 107 VAL A C 1
ATOM 831 O O . VAL A 1 107 ? -14.300 13.448 23.288 1.00 85.69 107 VAL A O 1
ATOM 834 N N . ASP A 1 108 ? -15.243 14.768 21.737 1.00 82.75 108 ASP A N 1
ATOM 835 C CA . ASP A 1 108 ? -16.504 14.889 22.451 1.00 82.75 108 ASP A CA 1
ATOM 836 C C . ASP A 1 108 ? -17.109 13.507 22.720 1.00 82.75 108 ASP A C 1
ATOM 838 O O . ASP A 1 108 ? -17.280 12.676 21.824 1.00 82.75 108 ASP A O 1
ATOM 842 N N . ASN A 1 109 ? -17.502 13.270 23.972 1.00 79.31 109 ASN A N 1
ATOM 843 C CA . ASN A 1 109 ? -18.199 12.054 24.392 1.00 79.31 109 ASN A CA 1
ATOM 844 C C . ASN A 1 109 ? -17.424 10.737 24.186 1.00 79.31 109 ASN A C 1
ATOM 846 O O . ASN A 1 109 ? -18.065 9.684 24.111 1.00 79.31 109 ASN A O 1
ATOM 850 N N . TRP A 1 110 ? -16.084 10.733 24.169 1.00 83.69 110 TRP A N 1
ATOM 851 C CA . TRP A 1 110 ? -15.306 9.481 24.084 1.00 83.69 110 TRP A CA 1
ATOM 852 C C . TRP A 1 110 ? -15.670 8.471 25.193 1.00 83.69 110 TRP A C 1
ATOM 854 O O . TRP A 1 110 ? -15.727 7.2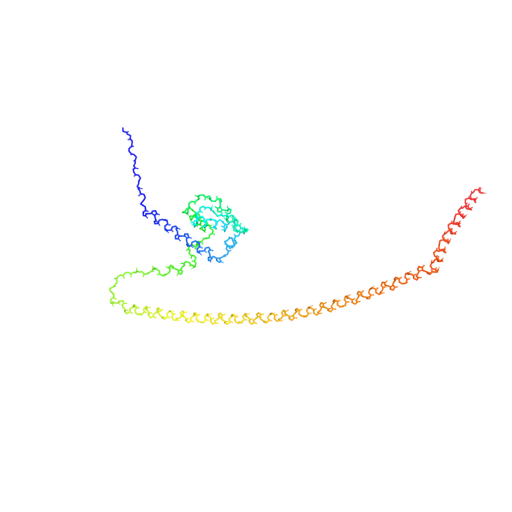61 24.957 1.00 83.69 110 TRP A O 1
ATOM 864 N N . ARG A 1 111 ? -16.065 8.978 26.369 1.00 81.06 111 ARG A N 1
ATOM 865 C CA . ARG A 1 111 ? -16.585 8.207 27.516 1.00 81.06 111 ARG A CA 1
ATOM 866 C C . ARG A 1 111 ? -17.886 7.439 27.229 1.00 81.06 111 ARG A C 1
ATOM 868 O O . ARG A 1 111 ? -18.211 6.496 27.938 1.00 81.06 111 ARG A O 1
ATOM 875 N N . ARG A 1 112 ? -18.652 7.837 26.205 1.00 70.12 112 ARG A N 1
ATOM 876 C CA . ARG A 1 112 ? -19.909 7.190 25.768 1.00 70.12 112 ARG A CA 1
ATOM 877 C C . ARG A 1 112 ? -19.737 6.306 24.530 1.00 70.12 112 ARG A C 1
ATOM 879 O O . ARG A 1 112 ? -20.738 5.847 23.968 1.00 70.12 112 ARG A O 1
ATOM 886 N N . SER A 1 113 ? -18.498 6.101 24.082 1.00 61.38 113 SER A N 1
ATOM 887 C CA . SER A 1 113 ? -18.202 5.337 22.872 1.00 61.38 113 SER A CA 1
ATOM 888 C C . SER A 1 113 ? -18.828 3.928 22.918 1.00 61.38 113 SER A C 1
ATOM 890 O O . SER A 1 113 ? -18.910 3.318 23.990 1.00 61.38 113 SER A O 1
ATOM 892 N N . PRO A 1 114 ? -19.310 3.393 21.775 1.00 53.66 114 PRO A N 1
ATOM 893 C CA . PRO A 1 114 ? -20.022 2.110 21.719 1.00 53.66 114 PRO A CA 1
ATOM 894 C C . PRO A 1 114 ? -19.262 0.940 22.360 1.00 53.66 114 PRO A C 1
ATOM 896 O O . PRO A 1 114 ? -19.891 0.053 22.933 1.00 53.66 114 PRO A O 1
ATOM 899 N N . SER A 1 115 ? -17.926 0.980 22.330 1.00 52.66 115 SER A N 1
ATOM 900 C CA . SER A 1 115 ? -17.032 -0.008 22.941 1.00 52.66 115 SER A CA 1
ATOM 901 C C . SER A 1 115 ? -17.227 -0.154 24.460 1.00 52.66 115 SER A C 1
ATOM 903 O O . SER A 1 115 ? -17.042 -1.245 24.988 1.00 52.66 115 SER A O 1
ATOM 905 N N . LEU A 1 116 ? -17.653 0.906 25.163 1.00 52.75 116 LEU A N 1
ATOM 906 C CA . LEU A 1 116 ? -17.866 0.907 26.620 1.00 52.75 116 LEU A CA 1
ATOM 907 C C . LEU A 1 116 ? -19.280 0.463 27.036 1.00 52.75 116 LEU A C 1
ATOM 909 O O . LEU A 1 116 ? -19.468 -0.038 28.145 1.00 52.75 116 LEU A O 1
ATOM 913 N N . ARG A 1 117 ? -20.293 0.595 26.163 1.00 50.38 117 ARG A N 1
ATOM 914 C CA . ARG A 1 117 ? -21.682 0.226 26.515 1.00 50.38 117 ARG A CA 1
ATOM 915 C C . ARG A 1 117 ? -21.869 -1.269 26.742 1.00 50.38 117 ARG A C 1
ATOM 917 O O . ARG A 1 117 ? -22.694 -1.637 27.569 1.00 50.38 117 ARG A O 1
ATOM 924 N N . ARG A 1 118 ? -21.105 -2.114 26.043 1.00 48.72 118 ARG A N 1
ATOM 925 C CA . ARG A 1 118 ? -21.238 -3.575 26.152 1.00 48.72 118 ARG A CA 1
ATOM 926 C C . ARG A 1 118 ? -20.800 -4.121 27.516 1.00 48.72 118 ARG A C 1
ATOM 928 O O . ARG A 1 118 ? -21.200 -5.219 27.860 1.00 48.72 118 ARG A O 1
ATOM 935 N N . ALA A 1 119 ? -20.027 -3.355 28.289 1.00 47.09 119 ALA A N 1
ATOM 936 C CA . ALA A 1 119 ? -19.635 -3.721 29.651 1.00 47.09 119 ALA A CA 1
ATOM 937 C C . ALA A 1 119 ? -20.572 -3.140 30.729 1.00 47.09 119 ALA A C 1
ATOM 939 O O . ALA A 1 119 ? -20.722 -3.724 31.796 1.00 47.09 119 ALA A O 1
ATOM 940 N N . ALA A 1 120 ? -21.210 -1.992 30.470 1.00 46.94 120 ALA A N 1
ATOM 941 C CA . ALA A 1 120 ? -22.040 -1.301 31.462 1.00 46.94 120 ALA A CA 1
ATOM 942 C C . ALA A 1 120 ? -23.503 -1.787 31.503 1.00 46.94 120 ALA A C 1
ATOM 944 O O . ALA A 1 120 ? -24.152 -1.665 32.544 1.00 46.94 120 ALA A O 1
ATOM 945 N N . SER A 1 121 ? -24.028 -2.346 30.405 1.00 45.88 121 SER A N 1
ATOM 946 C CA . SER A 1 121 ? -25.428 -2.794 30.314 1.00 45.88 121 SER A CA 1
ATOM 947 C C . SER A 1 121 ? -25.794 -3.979 31.216 1.00 45.88 121 SER A C 1
ATOM 949 O O . SER A 1 121 ? -26.980 -4.225 31.404 1.00 45.88 121 SER A O 1
ATOM 951 N N . ASP A 1 122 ? -24.817 -4.662 31.818 1.00 51.91 122 ASP A N 1
ATOM 952 C CA . ASP A 1 122 ? -25.048 -5.876 32.616 1.00 51.91 122 ASP A CA 1
ATOM 953 C C . ASP A 1 122 ? -25.211 -5.613 34.127 1.00 51.91 122 ASP A C 1
ATOM 955 O O . ASP A 1 122 ? -25.351 -6.555 34.903 1.00 51.91 122 ASP A O 1
ATOM 959 N N . SER A 1 123 ? -25.199 -4.351 34.584 1.00 50.84 123 SER A N 1
ATOM 960 C CA . SER A 1 123 ? -25.044 -4.046 36.022 1.00 50.84 123 SER A CA 1
ATOM 961 C C . SER A 1 123 ? -26.153 -3.237 36.701 1.00 50.84 123 SER A C 1
ATOM 963 O O . SER A 1 123 ? -26.036 -2.976 37.898 1.00 50.84 123 SER A O 1
ATOM 965 N N . VAL A 1 124 ? -27.246 -2.856 36.028 1.00 51.06 124 VAL A N 1
ATOM 966 C CA . VAL A 1 124 ? -28.281 -2.029 36.685 1.00 51.06 124 VAL A CA 1
ATOM 967 C C . VAL A 1 124 ? -29.703 -2.462 36.334 1.00 51.06 124 VAL A C 1
ATOM 969 O O . VAL A 1 124 ? -30.322 -1.922 35.423 1.00 51.06 124 VAL A O 1
ATOM 972 N N . ALA A 1 125 ? -30.244 -3.384 37.133 1.00 43.22 125 ALA A N 1
ATOM 973 C CA . ALA A 1 125 ? -31.673 -3.459 37.441 1.00 43.22 125 ALA A CA 1
ATOM 974 C C . ALA A 1 125 ? -31.887 -4.256 38.742 1.00 43.22 125 ALA A C 1
ATOM 976 O O . ALA A 1 125 ? -32.054 -5.471 38.721 1.00 43.22 125 ALA A O 1
ATOM 977 N N . VAL A 1 126 ? -31.874 -3.576 39.893 1.00 42.62 126 VAL A N 1
ATOM 978 C CA . VAL A 1 126 ? -32.401 -4.130 41.150 1.00 42.62 126 VAL A CA 1
ATOM 979 C C . VAL A 1 126 ? -33.402 -3.130 41.713 1.00 42.62 126 VAL A C 1
ATOM 981 O O . VAL A 1 126 ? -33.023 -2.138 42.331 1.00 42.62 126 VAL A O 1
ATOM 984 N N . THR A 1 127 ? -34.687 -3.400 41.488 1.00 44.91 127 THR A N 1
ATOM 985 C CA . THR A 1 127 ? -35.807 -2.771 42.193 1.00 44.91 127 THR A CA 1
ATOM 986 C C . THR A 1 127 ? -36.563 -3.826 42.998 1.00 44.91 127 THR A C 1
ATOM 988 O O . THR A 1 127 ? -37.149 -4.764 42.463 1.00 44.91 127 THR A O 1
ATOM 991 N N . GLU A 1 128 ? -36.524 -3.604 44.308 1.00 44.31 128 GLU A N 1
ATOM 992 C CA . GLU A 1 128 ? -37.567 -3.867 45.302 1.00 44.31 128 GLU A CA 1
ATOM 993 C C . GLU A 1 128 ? -38.008 -5.318 45.593 1.00 44.31 128 GLU A C 1
ATOM 995 O O . GLU A 1 128 ? -38.353 -6.153 44.748 1.00 44.31 128 GLU A O 1
ATOM 1000 N N . THR A 1 129 ? -37.989 -5.587 46.899 1.00 51.03 129 THR A N 1
ATOM 1001 C CA . THR A 1 129 ? -38.286 -6.832 47.598 1.00 51.03 129 THR A CA 1
ATOM 1002 C C . THR A 1 129 ? -39.775 -7.170 47.544 1.00 51.03 129 THR A C 1
ATOM 1004 O O . THR A 1 129 ? -40.576 -6.602 48.282 1.00 51.03 129 THR A O 1
ATOM 1007 N N . THR A 1 130 ? -40.131 -8.150 46.717 1.00 56.66 130 THR A N 1
ATOM 1008 C CA . THR A 1 130 ? -41.326 -8.995 46.886 1.00 56.66 130 THR A CA 1
ATOM 1009 C C . THR A 1 130 ? -40.875 -10.406 47.288 1.00 56.66 130 THR A C 1
ATOM 1011 O O . THR A 1 130 ? -39.771 -10.817 46.911 1.00 56.66 130 THR A O 1
ATOM 1014 N N . PRO A 1 131 ? -41.660 -11.130 48.109 1.00 59.06 131 PRO A N 1
ATOM 1015 C CA . PRO A 1 131 ? -41.263 -12.421 48.663 1.00 59.06 131 PRO A CA 1
ATOM 1016 C C . PRO A 1 131 ? -40.994 -13.455 47.560 1.00 59.06 131 PRO A C 1
ATOM 1018 O O . PRO A 1 131 ? -41.746 -13.580 46.597 1.00 59.06 131 PRO A O 1
ATOM 1021 N N . LEU A 1 132 ? -39.904 -14.208 47.739 1.00 58.22 132 LEU A N 1
ATOM 1022 C CA . LEU A 1 132 ? -39.262 -15.097 46.760 1.00 58.22 132 LEU A CA 1
ATOM 1023 C C . LEU A 1 132 ? -40.217 -16.089 46.060 1.00 58.22 132 LEU A C 1
ATOM 1025 O O . LEU A 1 132 ? -39.985 -16.442 44.907 1.00 58.22 132 LEU A O 1
ATOM 1029 N N . MET A 1 133 ? -41.284 -16.532 46.735 1.00 53.78 133 MET A N 1
ATOM 1030 C CA . MET A 1 133 ? -42.157 -17.601 46.233 1.00 53.78 133 MET A CA 1
ATOM 1031 C C . MET A 1 133 ? -43.098 -17.189 45.096 1.00 53.78 133 MET A C 1
ATOM 1033 O O . MET A 1 133 ? -43.358 -18.015 44.226 1.00 53.78 133 MET A O 1
ATOM 1037 N N . ASP A 1 134 ? -43.543 -15.931 45.035 1.00 60.34 134 ASP A N 1
ATOM 1038 C CA . ASP A 1 134 ? -44.426 -15.464 43.949 1.00 60.34 134 ASP A CA 1
ATOM 1039 C C . ASP A 1 134 ? -43.653 -15.106 42.667 1.00 60.34 134 ASP A C 1
ATOM 1041 O O . ASP A 1 134 ? -44.236 -14.983 41.591 1.00 60.34 134 ASP A O 1
ATOM 1045 N N . ARG A 1 135 ? -42.322 -14.975 42.754 1.00 60.75 135 ARG A N 1
ATOM 1046 C CA . ARG A 1 135 ? -41.446 -14.661 41.612 1.00 60.75 135 ARG A CA 1
ATOM 1047 C C . ARG A 1 135 ? -40.903 -15.891 40.885 1.00 60.75 135 ARG A C 1
ATOM 1049 O O . ARG A 1 135 ? -40.420 -15.739 39.770 1.00 60.75 135 ARG A O 1
ATOM 1056 N N . LEU A 1 136 ? -40.995 -17.096 41.454 1.00 68.06 136 LEU A N 1
ATOM 1057 C CA . LEU A 1 136 ? -40.486 -18.322 40.817 1.00 68.06 136 LEU A CA 1
ATOM 1058 C C . LEU A 1 136 ? -41.071 -18.587 39.412 1.00 68.06 136 LEU A C 1
ATOM 1060 O O . LEU A 1 136 ? -40.294 -18.901 38.509 1.00 68.06 136 LEU A O 1
ATOM 1064 N N . PRO A 1 137 ? -42.392 -18.439 39.180 1.00 75.94 137 PRO A N 1
ATOM 1065 C CA . PRO A 1 137 ? -42.972 -18.624 37.849 1.00 75.94 137 PRO A CA 1
ATOM 1066 C C . PRO A 1 137 ? -42.505 -17.554 36.853 1.00 75.94 137 PRO A C 1
ATOM 1068 O O . PRO A 1 137 ? -42.225 -17.870 35.700 1.00 75.94 137 PRO A O 1
ATOM 1071 N N . ALA A 1 138 ? -42.373 -16.302 37.305 1.00 73.94 138 ALA A N 1
ATOM 1072 C CA . ALA A 1 138 ? -41.864 -15.202 36.488 1.00 73.94 138 ALA A CA 1
ATOM 1073 C C . ALA A 1 138 ? -40.382 -15.408 36.134 1.00 73.94 138 ALA A C 1
ATOM 1075 O O . ALA A 1 138 ? -39.988 -15.222 34.989 1.00 73.94 138 ALA A O 1
ATOM 1076 N N . PHE A 1 139 ? -39.581 -15.895 37.081 1.00 80.12 139 PHE A N 1
ATOM 1077 C CA . PHE A 1 139 ? -38.173 -16.211 36.862 1.00 80.12 139 PHE A CA 1
ATOM 1078 C C . PHE A 1 139 ? -37.983 -17.393 35.902 1.00 80.12 139 PHE A C 1
ATOM 1080 O O . PHE A 1 139 ? -37.085 -17.370 35.067 1.00 80.12 139 PHE A O 1
ATOM 1087 N N . ALA A 1 140 ? -38.845 -18.412 35.967 1.00 80.25 140 ALA A N 1
ATOM 1088 C CA . ALA A 1 140 ? -38.841 -19.505 34.995 1.00 80.25 140 ALA A CA 1
ATOM 1089 C C . ALA A 1 140 ? -39.158 -19.001 33.574 1.00 80.25 140 ALA A C 1
ATOM 1091 O O . ALA A 1 140 ? -38.464 -19.362 32.628 1.00 80.25 140 ALA A O 1
ATOM 1092 N N . GLN A 1 141 ? -40.137 -18.101 33.434 1.00 83.31 141 GLN A N 1
ATOM 1093 C CA . GLN A 1 141 ? -40.450 -17.459 32.151 1.00 83.31 141 GLN A CA 1
ATOM 1094 C C . GLN A 1 141 ? -39.309 -16.568 31.646 1.00 83.31 141 GLN A C 1
ATOM 1096 O O . GLN A 1 141 ? -39.017 -16.557 30.452 1.00 83.31 141 GLN A O 1
ATOM 1101 N N . GLU A 1 142 ? -38.635 -15.843 32.538 1.00 86.12 142 GLU A N 1
ATOM 1102 C CA . GLU A 1 142 ? -37.450 -15.053 32.198 1.00 86.12 142 GLU A CA 1
ATOM 1103 C C . GLU A 1 142 ? -36.284 -15.943 31.759 1.00 86.12 142 GLU A C 1
ATOM 1105 O O . GLU A 1 142 ? -35.628 -15.634 30.766 1.00 86.12 142 GLU A O 1
ATOM 1110 N N . LEU A 1 143 ? -36.052 -17.076 32.428 1.00 85.44 143 LEU A N 1
ATOM 1111 C CA . LEU A 1 143 ? -35.042 -18.056 32.027 1.00 85.44 143 LEU A CA 1
ATOM 1112 C C . LEU A 1 143 ? -35.351 -18.671 30.662 1.00 85.44 143 LEU A C 1
ATOM 1114 O O . LEU A 1 143 ? -34.442 -18.798 29.844 1.00 85.44 143 LEU A O 1
ATOM 1118 N N . ASP A 1 144 ? -36.611 -19.003 30.386 1.00 86.75 144 ASP A N 1
ATOM 1119 C CA . ASP A 1 144 ? -37.028 -19.502 29.075 1.00 86.75 144 ASP A CA 1
ATOM 1120 C C . ASP A 1 144 ? -36.869 -18.428 27.991 1.00 86.75 144 ASP A C 1
ATOM 1122 O O . ASP A 1 144 ? -36.380 -18.718 26.898 1.00 86.75 144 ASP A O 1
ATOM 1126 N N . ALA A 1 145 ? -37.182 -17.167 28.301 1.00 90.75 145 ALA A N 1
ATOM 1127 C CA . ALA A 1 145 ? -36.961 -16.044 27.395 1.00 90.75 145 ALA A CA 1
ATOM 1128 C C . ALA A 1 145 ? -35.465 -15.792 27.136 1.00 90.75 145 ALA A C 1
ATOM 1130 O O . ALA A 1 145 ? -35.067 -15.531 25.999 1.00 90.75 145 ALA A O 1
ATOM 1131 N N . ILE A 1 146 ? -34.619 -15.890 28.166 1.00 87.69 146 ILE A N 1
ATOM 1132 C CA . ILE A 1 146 ? -33.159 -15.775 28.048 1.00 87.69 146 ILE A CA 1
ATOM 1133 C C . ILE A 1 146 ? -32.604 -16.943 27.231 1.00 87.69 146 ILE A C 1
ATOM 1135 O O . ILE A 1 146 ? -31.785 -16.732 26.340 1.00 87.69 146 ILE A O 1
ATOM 1139 N N . LYS A 1 147 ? -33.082 -18.164 27.473 1.00 92.56 147 LYS A N 1
ATOM 1140 C CA . LYS A 1 147 ? -32.696 -19.361 26.723 1.00 92.56 147 LYS A CA 1
ATOM 1141 C C . LYS A 1 147 ? -33.089 -19.253 25.251 1.00 92.56 147 LYS A C 1
ATOM 1143 O O . LYS A 1 147 ? -32.256 -19.527 24.391 1.00 92.56 147 LYS A O 1
ATOM 1148 N N . ALA A 1 148 ? -34.305 -18.796 24.957 1.00 93.25 148 ALA A N 1
ATOM 1149 C CA . ALA A 1 148 ? -34.765 -18.563 23.591 1.00 93.25 148 ALA A CA 1
ATOM 1150 C C . ALA A 1 148 ? -33.926 -17.484 22.888 1.00 93.25 148 ALA A C 1
ATOM 1152 O O . ALA A 1 148 ? -33.525 -17.669 21.742 1.00 93.25 148 ALA A O 1
ATOM 1153 N N . LYS A 1 149 ? -33.588 -16.389 23.585 1.00 93.94 149 LYS A N 1
ATOM 1154 C CA . LYS A 1 149 ? -32.678 -15.358 23.060 1.00 93.94 149 LYS A CA 1
ATOM 1155 C C . LYS A 1 149 ? -31.278 -15.900 22.793 1.00 93.94 149 LYS A C 1
ATOM 1157 O O . LYS A 1 149 ? -30.704 -15.580 21.761 1.00 93.94 149 LYS A O 1
ATOM 1162 N N . LEU A 1 150 ? -30.740 -16.728 23.686 1.00 93.81 150 LEU A N 1
ATOM 1163 C CA . LEU A 1 150 ? -29.429 -17.347 23.509 1.00 93.81 150 LEU A CA 1
ATOM 1164 C C . LEU A 1 150 ? -29.419 -18.291 22.299 1.00 93.81 150 LEU A C 1
ATOM 1166 O O . LEU A 1 150 ? -28.465 -18.284 21.530 1.00 93.81 150 LEU A O 1
ATOM 1170 N N . GLN A 1 151 ? -30.488 -19.068 22.107 1.00 93.06 151 GLN A N 1
ATOM 1171 C CA . GLN A 1 151 ? -30.648 -19.943 20.944 1.00 93.06 151 GLN A CA 1
ATOM 1172 C C . GLN A 1 151 ? -30.788 -19.150 19.642 1.00 93.06 151 GLN A C 1
ATOM 1174 O O . GLN A 1 151 ? -30.122 -19.487 18.669 1.00 93.06 151 GLN A O 1
ATOM 1179 N N . ALA A 1 152 ? -31.581 -18.074 19.637 1.00 93.38 152 ALA A N 1
ATOM 1180 C CA . ALA A 1 152 ? -31.694 -17.178 18.487 1.00 93.38 152 ALA A CA 1
ATOM 1181 C C . ALA A 1 152 ? -30.345 -16.520 18.153 1.00 93.38 152 ALA A C 1
ATOM 1183 O O . ALA A 1 152 ? -29.922 -16.487 17.002 1.00 93.38 152 ALA A O 1
ATOM 1184 N N . GLN A 1 153 ? -29.608 -16.075 19.174 1.00 93.56 153 GLN A N 1
ATOM 1185 C CA . GLN A 1 153 ? -28.280 -15.508 18.977 1.00 93.56 153 GLN A CA 1
ATOM 1186 C C . GLN A 1 153 ? -27.288 -16.562 18.455 1.00 93.56 153 GLN A C 1
ATOM 1188 O O . GLN A 1 153 ? -26.441 -16.244 17.625 1.00 93.56 153 GLN A O 1
ATOM 1193 N N . ALA A 1 154 ? -27.386 -17.816 18.907 1.00 94.62 154 ALA A N 1
ATOM 1194 C CA . ALA A 1 154 ? -26.562 -18.910 18.400 1.00 94.62 154 ALA A CA 1
ATOM 1195 C C . ALA A 1 154 ? -26.852 -19.211 16.919 1.00 94.62 154 ALA A C 1
ATOM 1197 O O . ALA A 1 154 ? -25.903 -19.346 16.147 1.00 94.62 154 ALA A O 1
ATOM 1198 N N . SER A 1 155 ? -28.126 -19.236 16.504 1.00 94.19 155 SER A N 1
ATOM 1199 C CA . SER A 1 155 ? -28.486 -19.416 15.090 1.00 94.19 155 SER A CA 1
ATOM 1200 C C . SER A 1 155 ? -28.039 -18.243 14.218 1.00 94.19 155 SER A C 1
ATOM 1202 O O . SER A 1 155 ? -27.561 -18.454 13.106 1.00 94.19 155 SER A O 1
ATOM 1204 N N . ASP A 1 156 ? -28.126 -17.011 14.730 1.00 96.00 156 ASP A N 1
ATOM 1205 C CA . ASP A 1 156 ? -27.638 -15.827 14.017 1.00 96.00 156 ASP A CA 1
ATOM 1206 C C . ASP A 1 156 ? -26.116 -15.886 13.826 1.00 96.00 156 ASP A C 1
ATOM 1208 O O . ASP A 1 156 ? -25.604 -15.566 12.752 1.00 96.00 156 ASP A O 1
ATOM 1212 N N . HIS A 1 157 ? -25.380 -16.331 14.852 1.00 94.69 157 HIS A N 1
ATOM 1213 C CA . HIS A 1 157 ? -23.937 -16.541 14.754 1.00 94.69 157 HIS A CA 1
ATOM 1214 C C . HIS A 1 157 ? -23.580 -17.611 13.714 1.00 94.69 157 HIS A C 1
ATOM 1216 O O . HIS A 1 157 ? -22.647 -17.397 12.945 1.00 94.69 157 HIS A O 1
ATOM 1222 N N . GLU A 1 158 ? -24.312 -18.723 13.656 1.00 96.44 158 GLU A N 1
ATOM 1223 C CA . GLU A 1 158 ? -24.095 -19.788 12.668 1.00 96.44 158 GLU A CA 1
ATOM 1224 C C . GLU A 1 158 ? -24.343 -19.296 11.233 1.00 96.44 158 GLU A C 1
ATOM 1226 O O . GLU A 1 158 ? -23.474 -19.440 10.373 1.00 96.44 158 GLU A O 1
ATOM 1231 N N . ALA A 1 159 ? -25.456 -18.596 10.992 1.00 95.94 159 ALA A N 1
ATOM 1232 C CA . ALA A 1 159 ? -25.757 -18.011 9.685 1.00 95.94 159 ALA A CA 1
ATOM 1233 C C . ALA A 1 159 ? -24.694 -16.989 9.240 1.00 95.94 159 ALA A C 1
ATOM 1235 O O . ALA A 1 159 ? -24.333 -16.916 8.063 1.00 95.94 159 ALA A O 1
ATOM 1236 N N . LEU A 1 160 ? -24.167 -16.201 10.183 1.00 97.44 160 LEU A N 1
ATOM 1237 C CA . LEU A 1 160 ? -23.124 -15.218 9.901 1.00 97.44 160 LEU A CA 1
ATOM 1238 C C . LEU A 1 160 ? -21.779 -15.890 9.596 1.00 97.44 160 LEU A C 1
ATOM 1240 O O . LEU A 1 160 ? -21.058 -15.426 8.715 1.00 97.44 160 LEU A O 1
ATOM 1244 N N . LEU A 1 161 ? -21.454 -16.998 10.267 1.00 96.69 161 LEU A N 1
ATOM 1245 C CA . LEU A 1 161 ? -20.269 -17.801 9.953 1.00 96.69 161 LEU A CA 1
ATOM 1246 C C . LEU A 1 161 ? -20.355 -18.401 8.547 1.00 96.69 161 LEU A C 1
ATOM 1248 O O . LEU A 1 161 ? -19.386 -18.310 7.793 1.00 96.69 161 LEU A O 1
ATOM 1252 N N . ASP A 1 162 ? -21.512 -18.929 8.154 1.00 97.12 162 ASP A N 1
ATOM 1253 C CA . ASP A 1 162 ? -21.726 -19.439 6.797 1.00 97.12 162 ASP A CA 1
ATOM 1254 C C . ASP A 1 162 ? -21.628 -18.327 5.744 1.00 97.12 162 ASP A C 1
ATOM 1256 O O . ASP A 1 162 ? -20.977 -18.494 4.708 1.00 97.12 162 ASP A O 1
ATOM 1260 N N . ALA A 1 163 ? -22.181 -17.144 6.023 1.00 97.25 163 ALA A N 1
ATOM 1261 C CA . ALA A 1 163 ? -22.032 -15.977 5.155 1.00 97.25 163 ALA A CA 1
ATOM 1262 C C . ALA A 1 163 ? -20.559 -15.543 5.009 1.00 97.25 163 ALA A C 1
ATOM 1264 O O . ALA A 1 163 ? -20.093 -15.246 3.910 1.00 97.25 163 ALA A O 1
ATOM 1265 N N . VAL A 1 164 ? -19.788 -15.548 6.099 1.00 97.69 164 VAL A N 1
ATOM 1266 C CA . VAL A 1 164 ? -18.353 -15.230 6.058 1.00 97.69 164 VAL A CA 1
ATOM 1267 C C . VAL A 1 164 ? -17.576 -16.294 5.285 1.00 97.69 164 VAL A C 1
ATOM 1269 O O . VAL A 1 164 ? -16.724 -15.951 4.464 1.00 97.69 164 VAL A O 1
ATOM 1272 N N . ASN A 1 165 ? -17.877 -17.576 5.490 1.00 96.81 165 ASN A N 1
ATOM 1273 C CA . ASN A 1 165 ? -17.221 -18.675 4.783 1.00 96.81 165 ASN A CA 1
ATOM 1274 C C . ASN A 1 165 ? -17.495 -18.617 3.275 1.00 96.81 165 ASN A C 1
ATOM 1276 O O . ASN A 1 165 ? -16.571 -18.751 2.469 1.00 96.81 165 ASN A O 1
ATOM 1280 N N . THR A 1 166 ? -18.744 -18.361 2.882 1.00 97.12 166 THR A N 1
ATOM 1281 C CA . THR A 1 166 ? -19.128 -18.212 1.471 1.00 97.12 166 THR A CA 1
ATOM 1282 C C . THR A 1 166 ? -18.458 -17.000 0.832 1.00 97.12 166 THR A C 1
ATOM 1284 O O . THR A 1 166 ? -17.871 -17.136 -0.240 1.00 97.12 166 THR A O 1
ATOM 1287 N N . LEU A 1 167 ? -18.436 -15.849 1.511 1.00 97.56 167 LEU A N 1
ATOM 1288 C CA . LEU A 1 167 ? -17.753 -14.648 1.023 1.00 97.56 167 LEU A CA 1
ATOM 1289 C C . LEU A 1 167 ? -16.233 -14.850 0.926 1.00 97.56 167 LEU A C 1
ATOM 1291 O O . LEU A 1 167 ? -15.600 -14.414 -0.034 1.00 97.56 167 LEU A O 1
ATOM 1295 N N . THR A 1 168 ? -15.637 -15.580 1.868 1.00 97.12 168 THR A N 1
ATOM 1296 C CA . THR A 1 168 ? -14.216 -15.965 1.819 1.00 97.12 168 THR A CA 1
ATOM 1297 C C . THR A 1 168 ? -13.924 -16.864 0.616 1.00 97.12 168 THR A C 1
ATOM 1299 O O . THR A 1 168 ? -12.923 -16.688 -0.080 1.00 97.12 168 THR A O 1
ATOM 1302 N N . HIS A 1 169 ? -14.805 -17.822 0.330 1.00 97.25 169 HIS A N 1
ATOM 1303 C CA . HIS A 1 169 ? -14.658 -18.678 -0.841 1.00 97.25 169 HIS A CA 1
ATOM 1304 C C . HIS A 1 169 ? -14.836 -17.895 -2.152 1.00 97.25 169 HIS A C 1
ATOM 1306 O O . HIS A 1 169 ? -14.043 -18.069 -3.080 1.00 97.25 169 HIS A O 1
ATOM 1312 N N . ASP A 1 170 ? -15.837 -17.017 -2.234 1.00 97.56 170 ASP A N 1
ATOM 1313 C CA . ASP A 1 170 ? -16.122 -16.239 -3.442 1.00 97.56 170 ASP A CA 1
ATOM 1314 C C . ASP A 1 170 ? -15.010 -15.227 -3.747 1.00 97.56 170 ASP A C 1
ATOM 1316 O O . ASP A 1 170 ? -14.506 -15.176 -4.869 1.00 97.56 170 ASP A O 1
ATOM 1320 N N . THR A 1 171 ? -14.508 -14.522 -2.729 1.00 95.94 171 THR A N 1
ATOM 1321 C CA . THR A 1 171 ? -13.346 -13.624 -2.869 1.00 95.94 171 THR A CA 1
ATOM 1322 C C . THR A 1 171 ? -12.098 -14.375 -3.330 1.00 95.94 171 THR A C 1
ATOM 1324 O O . THR A 1 171 ? -11.418 -13.934 -4.258 1.00 95.94 171 THR A O 1
ATOM 1327 N N . LYS A 1 172 ? -11.821 -15.561 -2.772 1.00 98.00 172 LYS A N 1
ATOM 1328 C CA . LYS A 1 172 ? -10.725 -16.425 -3.237 1.00 98.00 172 LYS A CA 1
ATOM 1329 C C . LYS A 1 172 ? -10.910 -16.852 -4.698 1.00 98.00 172 LYS A C 1
ATOM 1331 O O . LYS A 1 172 ? -9.945 -16.862 -5.470 1.00 98.00 172 LYS A O 1
ATOM 1336 N N . ALA A 1 173 ? -12.132 -17.204 -5.095 1.00 96.75 173 ALA A N 1
ATOM 1337 C CA . ALA A 1 173 ? -12.450 -17.593 -6.464 1.00 96.75 173 ALA A CA 1
ATOM 1338 C C . ALA A 1 173 ? -12.338 -16.411 -7.441 1.00 96.75 173 ALA A C 1
ATOM 1340 O O . ALA A 1 173 ? -11.852 -16.583 -8.561 1.00 96.75 173 ALA A O 1
ATOM 1341 N N . GLN A 1 174 ? -12.755 -15.211 -7.037 1.00 97.38 174 GLN A N 1
ATOM 1342 C CA . GLN A 1 174 ? -12.591 -13.983 -7.812 1.00 97.38 174 GLN A CA 1
ATOM 1343 C C . GLN A 1 174 ? -11.111 -13.642 -7.990 1.00 97.38 174 GLN A C 1
ATOM 1345 O O . GLN A 1 174 ? -10.658 -13.508 -9.124 1.00 97.38 174 GLN A O 1
ATOM 1350 N N . PHE A 1 175 ? -10.335 -13.627 -6.906 1.00 98.12 175 PHE A N 1
ATOM 1351 C CA . PHE A 1 175 ? -8.901 -13.354 -6.971 1.00 98.12 175 PHE A CA 1
ATOM 1352 C C . PHE A 1 175 ? -8.171 -14.353 -7.879 1.00 98.12 175 PHE A C 1
ATOM 1354 O O . PHE A 1 175 ? -7.323 -13.979 -8.687 1.00 98.12 175 PHE A O 1
ATOM 1361 N N . SER A 1 176 ? -8.550 -15.633 -7.817 1.00 97.50 176 SER A N 1
ATOM 1362 C CA . SER A 1 176 ? -7.996 -16.668 -8.700 1.00 97.50 176 SER A CA 1
ATOM 1363 C C . SER A 1 176 ? -8.330 -16.425 -10.177 1.00 97.50 176 SER A C 1
ATOM 1365 O O . SER A 1 176 ? -7.521 -16.733 -11.049 1.00 97.50 176 SER A O 1
ATOM 1367 N N . ARG A 1 177 ? -9.518 -15.889 -10.481 1.00 97.69 177 ARG A N 1
ATOM 1368 C CA . ARG A 1 177 ? -9.913 -15.517 -11.850 1.00 97.69 177 ARG A CA 1
ATOM 1369 C C . ARG A 1 177 ? -9.118 -14.309 -12.341 1.00 97.69 177 ARG A C 1
ATOM 1371 O O . ARG A 1 177 ? -8.554 -14.374 -13.430 1.00 97.69 177 ARG A O 1
ATOM 1378 N N . GLU A 1 178 ? -9.025 -13.263 -11.528 1.00 97.50 178 GLU A N 1
ATOM 1379 C CA . GLU A 1 178 ? -8.274 -12.044 -11.849 1.00 97.50 178 GLU A CA 1
ATOM 1380 C C . GLU A 1 178 ? -6.781 -12.332 -12.036 1.00 97.50 178 GLU A C 1
ATOM 1382 O O . GLU A 1 178 ? -6.185 -11.882 -13.009 1.00 97.50 178 GLU A O 1
ATOM 1387 N N . THR A 1 179 ? -6.190 -13.172 -11.181 1.00 96.94 179 THR A N 1
ATOM 1388 C CA . THR A 1 179 ? -4.781 -13.583 -11.307 1.00 96.94 179 THR A CA 1
ATOM 1389 C C . THR A 1 179 ? -4.514 -14.243 -12.660 1.00 96.94 179 THR A C 1
ATOM 1391 O O . THR A 1 179 ? -3.573 -13.864 -13.355 1.00 96.94 179 THR A O 1
ATOM 1394 N N . ARG A 1 180 ? -5.384 -15.165 -13.096 1.00 97.50 180 ARG A N 1
ATOM 1395 C CA . ARG A 1 180 ? -5.258 -15.804 -14.418 1.00 97.50 180 ARG A CA 1
ATOM 1396 C C . ARG A 1 180 ? -5.414 -14.803 -15.563 1.00 97.50 180 ARG A C 1
ATOM 1398 O O . ARG A 1 180 ? -4.715 -14.911 -16.564 1.00 97.50 180 ARG A O 1
ATOM 1405 N N . GLN A 1 181 ? -6.312 -13.825 -15.438 1.00 97.44 181 GLN A N 1
ATOM 1406 C CA . GLN A 1 181 ? -6.459 -12.771 -16.448 1.00 97.44 181 GLN A CA 1
ATOM 1407 C C . GLN A 1 181 ? -5.205 -11.900 -16.545 1.00 97.44 181 GLN A C 1
ATOM 1409 O O . GLN A 1 181 ? -4.742 -11.612 -17.647 1.00 97.44 181 GLN A O 1
ATOM 1414 N N . ILE A 1 182 ? -4.626 -11.523 -15.404 1.00 97.62 182 ILE A N 1
ATOM 1415 C CA . ILE A 1 182 ? -3.376 -10.762 -15.351 1.00 97.62 182 ILE A CA 1
ATOM 1416 C C . ILE A 1 182 ? -2.240 -11.561 -15.997 1.00 97.62 182 ILE A C 1
ATOM 1418 O O . ILE A 1 182 ? -1.473 -11.000 -16.777 1.00 97.62 182 ILE A O 1
ATOM 1422 N N . GLU A 1 183 ? -2.144 -12.865 -15.733 1.00 97.88 183 GLU A N 1
ATOM 1423 C CA . GLU A 1 183 ? -1.151 -13.737 -16.372 1.00 97.88 183 GLU A CA 1
ATOM 1424 C C . GLU A 1 183 ? -1.318 -13.792 -17.895 1.00 97.88 183 GLU A C 1
ATOM 1426 O O . GLU A 1 183 ? -0.326 -13.683 -18.619 1.00 97.88 183 GLU A O 1
ATOM 1431 N N . LEU A 1 184 ? -2.555 -13.876 -18.395 1.00 98.00 184 LEU A N 1
ATOM 1432 C CA . LEU A 1 184 ? -2.832 -13.844 -19.834 1.00 98.00 184 LEU A CA 1
ATOM 1433 C C . LEU A 1 184 ? -2.395 -12.516 -20.460 1.00 98.00 184 LEU A C 1
ATOM 1435 O O . LEU A 1 184 ? -1.642 -12.522 -21.433 1.00 98.00 184 LEU A O 1
ATOM 1439 N N . VAL A 1 185 ? -2.781 -11.380 -19.877 1.00 97.81 185 VAL A N 1
ATOM 1440 C CA . VAL A 1 185 ? -2.367 -10.055 -20.371 1.00 97.81 185 VAL A CA 1
ATOM 1441 C C . VAL A 1 185 ? -0.846 -9.902 -20.315 1.00 97.81 185 VAL A C 1
ATOM 1443 O O . VAL A 1 185 ? -0.226 -9.392 -21.251 1.00 97.81 185 VAL A O 1
ATOM 1446 N N . ARG A 1 186 ? -0.207 -10.393 -19.250 1.00 98.25 186 ARG A N 1
ATOM 1447 C CA . ARG A 1 186 ? 1.253 -10.401 -19.122 1.00 98.25 186 ARG A CA 1
ATOM 1448 C C . ARG A 1 186 ? 1.912 -11.241 -20.217 1.00 98.25 186 ARG A C 1
ATOM 1450 O O . ARG A 1 186 ? 2.929 -10.824 -20.760 1.00 98.25 186 ARG A O 1
ATOM 1457 N N . SER A 1 187 ? 1.350 -12.401 -20.554 1.00 98.12 187 SER A N 1
ATOM 1458 C CA . SER A 1 187 ? 1.887 -13.248 -21.625 1.00 98.12 187 SER A CA 1
ATOM 1459 C C . SER A 1 187 ? 1.771 -12.571 -22.994 1.00 98.12 187 SER A C 1
ATOM 1461 O O . SER A 1 187 ? 2.768 -12.457 -23.699 1.00 98.12 187 SER A O 1
ATOM 1463 N N . GLN A 1 188 ? 0.607 -11.995 -23.310 1.00 98.19 188 GLN A N 1
ATOM 1464 C CA . GLN A 1 188 ? 0.379 -11.265 -24.559 1.00 98.19 188 GLN A CA 1
ATOM 1465 C C . GLN A 1 188 ? 1.298 -10.047 -24.689 1.00 98.19 188 GLN A C 1
ATOM 1467 O O . GLN A 1 188 ? 1.883 -9.815 -25.742 1.00 98.19 188 GLN A O 1
ATOM 1472 N N . THR A 1 189 ? 1.462 -9.271 -23.615 1.00 97.75 189 THR A N 1
ATOM 1473 C CA . THR A 1 189 ? 2.371 -8.112 -23.614 1.00 97.75 189 THR A CA 1
ATOM 1474 C C . THR A 1 189 ? 3.835 -8.533 -23.741 1.00 97.75 189 THR A C 1
ATOM 1476 O O . THR A 1 189 ? 4.598 -7.874 -24.439 1.00 97.75 189 THR A O 1
ATOM 1479 N N . ALA A 1 190 ? 4.244 -9.651 -23.135 1.00 98.06 190 ALA A N 1
ATOM 1480 C CA . ALA A 1 190 ? 5.590 -10.189 -23.318 1.00 98.06 190 ALA A CA 1
ATOM 1481 C C . ALA A 1 190 ? 5.837 -10.646 -24.767 1.00 98.06 190 ALA A C 1
ATOM 1483 O O . ALA A 1 190 ? 6.912 -10.402 -25.315 1.00 98.06 190 ALA A O 1
ATOM 1484 N N . GLU A 1 191 ? 4.843 -11.266 -25.407 1.00 98.25 191 GLU A N 1
ATOM 1485 C CA . GLU A 1 191 ? 4.916 -11.659 -26.816 1.00 98.25 191 GLU A CA 1
ATOM 1486 C C . GLU A 1 191 ? 5.019 -10.448 -27.749 1.00 98.25 191 GLU A C 1
ATOM 1488 O O . GLU A 1 191 ? 5.876 -10.437 -28.634 1.00 98.25 191 GLU A O 1
ATOM 1493 N N . THR A 1 192 ? 4.215 -9.399 -27.534 1.00 98.12 192 THR A N 1
ATOM 1494 C CA . THR A 1 192 ? 4.293 -8.182 -28.359 1.00 98.12 192 THR A CA 1
ATOM 1495 C C . THR A 1 192 ? 5.613 -7.444 -28.168 1.00 98.12 192 THR A C 1
ATOM 1497 O O . THR A 1 192 ? 6.204 -7.013 -29.156 1.00 98.12 192 THR A O 1
ATOM 1500 N N . ILE A 1 193 ? 6.129 -7.356 -26.936 1.00 98.19 193 ILE A N 1
ATOM 1501 C CA . ILE A 1 193 ? 7.453 -6.779 -26.656 1.00 98.19 193 ILE A CA 1
ATOM 1502 C C . ILE A 1 193 ? 8.539 -7.560 -27.392 1.00 98.19 193 ILE A C 1
ATOM 1504 O O . ILE A 1 193 ? 9.372 -6.956 -28.061 1.00 98.19 193 ILE A O 1
ATOM 1508 N N . LYS A 1 194 ? 8.511 -8.895 -27.323 1.00 98.19 194 LYS A N 1
ATOM 1509 C CA . LYS A 1 194 ? 9.490 -9.742 -28.011 1.00 98.19 194 LYS A CA 1
ATOM 1510 C C . LYS A 1 194 ? 9.419 -9.581 -29.533 1.00 98.19 194 LYS A C 1
ATOM 1512 O O . LYS A 1 194 ? 10.454 -9.548 -30.195 1.00 98.19 194 LYS A O 1
ATOM 1517 N N . GLY A 1 195 ? 8.212 -9.465 -30.089 1.00 98.38 195 GLY A N 1
ATOM 1518 C CA . GLY A 1 195 ? 8.009 -9.194 -31.513 1.00 98.38 195 GLY A CA 1
ATOM 1519 C C . GLY A 1 195 ? 8.581 -7.838 -31.935 1.00 98.38 195 GLY A C 1
ATOM 1520 O O . GLY A 1 195 ? 9.316 -7.760 -32.918 1.00 98.38 195 GLY A O 1
ATOM 1521 N N . LEU A 1 196 ? 8.306 -6.786 -31.161 1.00 97.94 196 LEU A N 1
ATOM 1522 C CA . LEU A 1 196 ? 8.856 -5.448 -31.394 1.00 97.94 196 LEU A CA 1
ATOM 1523 C C . LEU A 1 196 ? 10.382 -5.428 -31.263 1.00 97.94 196 LEU A C 1
ATOM 1525 O O . LEU A 1 196 ? 11.060 -4.808 -32.076 1.00 97.94 196 LEU A O 1
ATOM 1529 N N . GLU A 1 197 ? 10.936 -6.129 -30.275 1.00 98.25 197 GLU A N 1
ATOM 1530 C CA . GLU A 1 197 ? 12.382 -6.254 -30.107 1.00 98.25 197 GLU A CA 1
ATOM 1531 C C . GLU A 1 197 ? 13.028 -6.905 -31.336 1.00 98.25 197 GLU A C 1
ATOM 1533 O O . GLU A 1 197 ? 14.020 -6.386 -31.848 1.00 98.25 197 GLU A O 1
ATOM 1538 N N . ALA A 1 198 ? 12.438 -7.982 -31.866 1.00 98.00 198 ALA A N 1
ATOM 1539 C CA . ALA A 1 198 ? 12.920 -8.625 -33.087 1.00 98.00 198 ALA A CA 1
ATOM 1540 C C . ALA A 1 198 ? 12.894 -7.669 -34.294 1.00 98.00 198 ALA A C 1
ATOM 1542 O O . ALA A 1 198 ? 13.890 -7.575 -35.011 1.00 98.00 198 ALA A O 1
ATOM 1543 N N . GLN A 1 199 ? 11.812 -6.901 -34.470 1.00 97.94 199 GLN A N 1
ATOM 1544 C CA . GLN A 1 199 ? 11.706 -5.894 -35.535 1.00 97.94 199 GLN A CA 1
ATOM 1545 C C . GLN A 1 199 ? 12.763 -4.789 -35.403 1.00 97.94 199 GLN A C 1
ATOM 1547 O O . GLN A 1 199 ? 13.379 -4.390 -36.390 1.00 97.94 199 GLN A O 1
ATOM 1552 N N . VAL A 1 200 ? 13.018 -4.308 -34.184 1.00 98.31 200 VAL A N 1
ATOM 1553 C CA . VAL A 1 200 ? 14.056 -3.298 -33.929 1.00 98.31 200 VAL A CA 1
ATOM 1554 C C . VAL A 1 200 ? 15.448 -3.850 -34.243 1.00 98.31 200 VAL A C 1
ATOM 1556 O O . VAL A 1 200 ? 16.275 -3.134 -34.811 1.00 98.31 200 VAL A O 1
ATOM 1559 N N . GLN A 1 201 ? 15.726 -5.112 -33.903 1.00 97.50 201 GLN A N 1
ATOM 1560 C CA . GLN A 1 201 ? 17.004 -5.747 -34.238 1.00 97.50 201 GLN A CA 1
ATOM 1561 C C . GLN A 1 201 ? 17.174 -5.915 -35.752 1.00 97.50 201 GLN A C 1
ATOM 1563 O O . GLN A 1 201 ? 18.252 -5.625 -36.269 1.00 97.50 201 GLN A O 1
ATOM 1568 N N . GLU A 1 202 ? 16.122 -6.311 -36.467 1.00 97.94 202 GLU A N 1
ATOM 1569 C CA . GLU A 1 202 ? 16.135 -6.422 -37.929 1.00 97.94 202 GLU A CA 1
ATOM 1570 C C . GLU A 1 202 ? 16.438 -5.070 -38.589 1.00 97.94 202 GLU A C 1
ATOM 1572 O O . GLU A 1 202 ? 17.419 -4.945 -39.325 1.00 97.94 202 GLU A O 1
ATOM 1577 N N . GLN A 1 203 ? 15.701 -4.016 -38.223 1.00 96.81 203 GLN A N 1
ATOM 1578 C CA . GLN A 1 203 ? 15.957 -2.662 -38.728 1.00 96.81 203 GLN A CA 1
ATOM 1579 C C . GLN A 1 203 ? 17.363 -2.166 -38.382 1.00 96.81 203 GLN A C 1
ATOM 1581 O O . GLN A 1 203 ? 18.017 -1.492 -39.179 1.00 96.81 203 GLN A O 1
ATOM 1586 N N . LYS A 1 204 ? 17.874 -2.510 -37.196 1.00 97.94 204 LYS A N 1
ATOM 1587 C CA . LYS A 1 204 ? 19.244 -2.171 -36.806 1.00 97.94 204 LYS A CA 1
ATOM 1588 C C . LYS A 1 204 ? 20.267 -2.844 -37.723 1.00 97.94 204 LYS A C 1
ATOM 1590 O O . LYS A 1 204 ? 21.242 -2.192 -38.098 1.00 97.94 204 LYS A O 1
ATOM 1595 N N . MET A 1 205 ? 20.060 -4.107 -38.096 1.00 98.00 205 MET A N 1
ATOM 1596 C CA . MET A 1 205 ? 20.932 -4.809 -39.043 1.00 98.00 205 MET A CA 1
ATOM 1597 C C . MET A 1 205 ? 20.878 -4.176 -40.436 1.00 98.00 205 MET A C 1
ATOM 1599 O O . MET A 1 205 ? 21.931 -3.942 -41.031 1.00 98.00 205 MET A O 1
ATOM 1603 N N . GLU A 1 206 ? 19.686 -3.821 -40.923 1.00 97.75 206 GLU A N 1
ATOM 1604 C CA . GLU A 1 206 ? 19.527 -3.110 -42.198 1.00 97.75 206 GLU A CA 1
ATOM 1605 C C . GLU A 1 206 ? 20.253 -1.760 -42.194 1.00 97.75 206 GLU A C 1
ATOM 1607 O O . GLU A 1 206 ? 21.000 -1.449 -43.123 1.00 97.75 206 GLU A O 1
ATOM 1612 N N . MET A 1 207 ? 20.113 -0.982 -41.117 1.00 96.75 207 MET A N 1
ATOM 1613 C CA . MET A 1 207 ? 20.800 0.302 -40.959 1.00 96.75 207 MET A CA 1
ATOM 1614 C C . MET A 1 207 ? 22.324 0.153 -40.939 1.00 96.75 207 MET A C 1
ATOM 1616 O O . MET A 1 207 ? 23.035 0.992 -41.495 1.00 96.75 207 MET A O 1
ATOM 1620 N N . VAL A 1 208 ? 22.848 -0.908 -40.321 1.00 97.56 208 VAL A N 1
ATOM 1621 C CA . VAL A 1 208 ? 24.287 -1.214 -40.346 1.00 97.56 208 VAL A CA 1
ATOM 1622 C C . VAL A 1 208 ? 24.739 -1.575 -4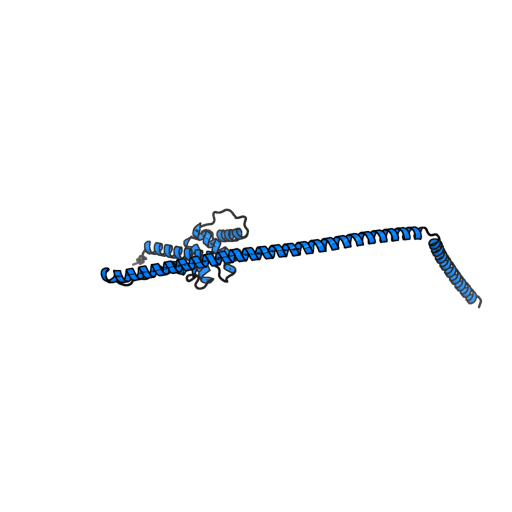1.761 1.00 97.56 208 VAL A C 1
ATOM 1624 O O . VAL A 1 208 ? 25.757 -1.059 -42.218 1.00 97.56 208 VAL A O 1
ATOM 1627 N N . LEU A 1 209 ? 23.969 -2.390 -42.483 1.00 98.00 209 LEU A N 1
ATOM 1628 C CA . LEU A 1 209 ? 24.281 -2.775 -43.859 1.00 98.00 209 LEU A CA 1
ATOM 1629 C C . LEU A 1 209 ? 24.238 -1.580 -44.822 1.00 98.00 209 LEU A C 1
ATOM 1631 O O . LEU A 1 209 ? 25.111 -1.452 -45.682 1.00 98.00 209 LEU A O 1
ATOM 1635 N N . LEU A 1 210 ? 23.261 -0.682 -44.677 1.00 97.12 210 LEU A N 1
ATOM 1636 C CA . LEU A 1 210 ? 23.203 0.563 -45.447 1.00 97.12 210 LEU A CA 1
ATOM 1637 C C . LEU A 1 210 ? 24.398 1.469 -45.141 1.00 97.12 210 LEU A C 1
ATOM 1639 O O . LEU A 1 210 ? 24.987 2.018 -46.070 1.00 97.12 210 LEU A O 1
ATOM 1643 N N . ARG A 1 211 ? 24.797 1.581 -43.868 1.00 97.56 211 ARG A N 1
ATOM 1644 C CA . ARG A 1 211 ? 25.988 2.344 -43.469 1.00 97.56 211 ARG A CA 1
ATOM 1645 C C . ARG A 1 211 ? 27.262 1.768 -44.089 1.00 97.56 211 ARG A C 1
ATOM 1647 O O . ARG A 1 211 ? 28.083 2.537 -44.579 1.00 97.56 211 ARG A O 1
ATOM 1654 N N . GLU A 1 212 ? 27.404 0.444 -44.119 1.00 97.44 212 GLU A N 1
ATOM 1655 C CA . GLU A 1 212 ? 28.540 -0.216 -44.773 1.00 97.44 212 GLU A CA 1
ATOM 1656 C C . GLU A 1 212 ? 28.542 0.055 -46.281 1.00 97.44 212 GLU A C 1
ATOM 1658 O O . GLU A 1 212 ? 29.550 0.490 -46.830 1.00 97.44 212 GLU A O 1
ATOM 1663 N N . LYS A 1 213 ? 27.397 -0.096 -46.961 1.00 96.25 213 LYS A N 1
ATOM 1664 C CA . LYS A 1 213 ? 27.276 0.251 -48.388 1.00 96.25 213 LYS A CA 1
ATOM 1665 C C . LYS A 1 213 ? 27.619 1.716 -48.656 1.00 96.25 213 LYS A C 1
ATOM 1667 O O . LYS A 1 213 ? 28.297 2.009 -49.638 1.00 96.25 213 LYS A O 1
ATOM 1672 N N . GLN A 1 214 ? 27.174 2.631 -47.796 1.00 95.38 214 GLN A N 1
ATOM 1673 C CA . GLN A 1 214 ? 27.513 4.048 -47.901 1.00 95.38 214 GLN A CA 1
ATOM 1674 C C . GLN A 1 214 ? 29.021 4.269 -47.742 1.00 95.38 214 GLN A C 1
ATOM 1676 O O . GLN A 1 214 ? 29.601 5.018 -48.522 1.00 95.38 214 GLN A O 1
ATOM 1681 N N . HIS A 1 215 ? 29.664 3.594 -46.786 1.00 95.81 215 HIS A N 1
ATOM 1682 C CA . HIS A 1 215 ? 31.110 3.671 -46.600 1.00 95.81 215 HIS A CA 1
ATOM 1683 C C . HIS A 1 215 ? 31.872 3.128 -47.817 1.00 95.81 215 HIS A C 1
ATOM 1685 O O . HIS A 1 215 ? 32.785 3.784 -48.310 1.00 95.81 215 HIS A O 1
ATOM 1691 N N . GLN A 1 216 ? 31.444 1.990 -48.370 1.00 94.75 216 GLN A N 1
ATOM 1692 C CA . GLN A 1 216 ? 32.004 1.426 -49.603 1.00 94.75 216 GLN A CA 1
ATOM 1693 C C . GLN A 1 216 ? 31.895 2.412 -50.771 1.00 94.75 216 GLN A C 1
ATOM 1695 O O . GLN A 1 216 ? 32.883 2.673 -51.457 1.00 94.75 216 GLN A O 1
ATOM 1700 N N . LEU A 1 217 ? 30.715 3.008 -50.976 1.00 92.38 217 LEU A N 1
ATOM 1701 C CA . LEU A 1 217 ? 30.517 4.031 -52.005 1.00 92.38 217 LEU A CA 1
ATOM 1702 C C . LEU A 1 217 ? 31.401 5.255 -51.762 1.00 92.38 217 LEU A C 1
ATOM 1704 O O . LEU A 1 217 ? 31.991 5.764 -52.708 1.00 92.38 217 LEU A O 1
ATOM 1708 N N . GLN A 1 218 ? 31.537 5.701 -50.513 1.00 91.81 218 GLN A N 1
ATOM 1709 C CA . GLN A 1 218 ? 32.401 6.823 -50.159 1.00 91.81 218 GLN A CA 1
ATOM 1710 C C . GLN A 1 218 ? 33.870 6.536 -50.501 1.00 91.81 218 GLN A C 1
ATOM 1712 O O . GLN A 1 218 ? 34.517 7.363 -51.137 1.00 91.81 218 GLN A O 1
ATOM 1717 N N . VAL A 1 219 ? 34.377 5.342 -50.183 1.00 89.44 219 VAL A N 1
ATOM 1718 C CA . VAL A 1 219 ? 35.742 4.926 -50.546 1.00 89.44 219 VAL A CA 1
ATOM 1719 C C . VAL A 1 219 ? 35.921 4.848 -52.066 1.00 89.44 219 VAL A C 1
ATOM 1721 O O . VAL A 1 219 ? 36.962 5.248 -52.591 1.00 89.44 219 VAL A O 1
ATOM 1724 N N . VAL A 1 220 ? 34.919 4.351 -52.800 1.00 88.75 220 VAL A N 1
ATOM 1725 C CA . VAL A 1 220 ? 34.950 4.314 -54.273 1.00 88.75 220 VAL A CA 1
ATOM 1726 C C . VAL A 1 220 ? 34.965 5.727 -54.861 1.00 88.75 220 VAL A C 1
ATOM 1728 O O . VAL A 1 220 ? 35.715 5.979 -55.804 1.00 88.75 220 VAL A O 1
ATOM 1731 N N . LEU A 1 221 ? 34.188 6.655 -54.298 1.00 83.00 221 LEU A N 1
ATOM 1732 C CA . LEU A 1 221 ? 34.168 8.059 -54.713 1.00 83.00 221 LEU A CA 1
ATOM 1733 C C . LEU A 1 221 ? 35.517 8.741 -54.466 1.00 83.00 221 LEU A C 1
ATOM 1735 O O . LEU A 1 221 ? 36.035 9.381 -55.376 1.00 83.00 221 LEU A O 1
ATOM 1739 N N . GLU A 1 222 ? 36.124 8.545 -53.293 1.00 83.44 222 GLU A N 1
ATOM 1740 C CA . GLU A 1 222 ? 37.451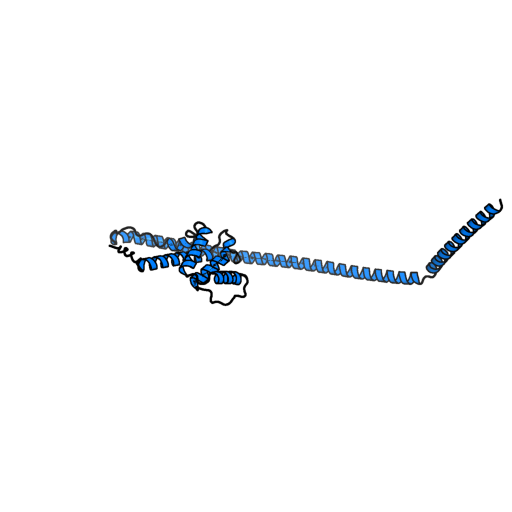 9.090 -52.966 1.00 83.44 222 GLU A CA 1
ATOM 1741 C C . GLU A 1 222 ? 38.553 8.556 -53.892 1.00 83.44 222 GLU A C 1
ATOM 1743 O O . GLU A 1 222 ? 39.498 9.272 -54.221 1.00 83.44 222 GLU A O 1
ATOM 1748 N N . ARG A 1 223 ? 38.430 7.306 -54.352 1.00 82.88 223 ARG A N 1
ATOM 1749 C CA . ARG A 1 223 ? 39.373 6.697 -55.303 1.00 82.88 223 ARG A CA 1
ATOM 1750 C C . ARG A 1 223 ? 39.107 7.074 -56.759 1.00 82.88 223 ARG A C 1
ATOM 1752 O O . ARG A 1 223 ? 39.964 6.827 -57.608 1.00 82.88 223 ARG A O 1
ATOM 1759 N N . SER A 1 224 ? 37.943 7.636 -57.080 1.00 85.19 224 SER A N 1
ATOM 1760 C CA . SER A 1 224 ? 37.590 7.954 -58.459 1.00 85.19 224 SER A CA 1
ATOM 1761 C C . SER A 1 224 ? 38.323 9.205 -58.939 1.00 85.19 224 SER A C 1
ATOM 1763 O O . SER A 1 224 ? 38.089 10.322 -58.478 1.00 85.19 224 SER A O 1
ATOM 1765 N N . ILE A 1 225 ? 39.176 9.018 -59.948 1.00 74.00 225 ILE A N 1
ATOM 1766 C CA . ILE A 1 225 ? 39.917 10.086 -60.634 1.00 74.00 225 ILE A CA 1
ATOM 1767 C C . ILE A 1 225 ? 38.958 11.134 -61.219 1.00 74.00 225 ILE A C 1
ATOM 1769 O O . ILE A 1 225 ? 39.319 12.301 -61.308 1.00 74.00 225 ILE A O 1
ATOM 1773 N N . VAL A 1 226 ? 37.725 10.745 -61.563 1.00 74.81 226 VAL A N 1
ATOM 1774 C CA . VAL A 1 226 ? 36.717 11.637 -62.156 1.00 74.81 226 VAL A CA 1
ATOM 1775 C C . VAL A 1 226 ? 36.409 12.825 -61.239 1.00 74.81 226 VAL A C 1
ATOM 1777 O O . VAL A 1 226 ? 36.445 13.959 -61.704 1.00 74.81 226 VAL A O 1
ATOM 1780 N N . PHE A 1 227 ? 36.216 12.594 -59.935 1.00 73.12 227 PHE A N 1
ATOM 1781 C CA . PHE A 1 227 ? 35.970 13.676 -58.972 1.00 73.12 227 PHE A CA 1
ATOM 1782 C C . PHE A 1 227 ? 37.219 14.526 -58.714 1.00 73.12 227 PHE A C 1
ATOM 1784 O O . PHE A 1 227 ? 37.122 15.739 -58.543 1.00 73.12 227 PHE A O 1
ATOM 1791 N N . CYS A 1 228 ? 38.407 13.917 -58.733 1.00 77.75 228 CYS A N 1
ATOM 1792 C CA . CYS A 1 228 ? 39.667 14.652 -58.608 1.00 77.75 228 CYS A CA 1
ATOM 1793 C C . CYS A 1 228 ? 39.909 15.575 -59.816 1.00 77.75 228 CYS A C 1
ATOM 1795 O O . CYS A 1 228 ? 40.321 16.725 -59.654 1.00 77.75 228 CYS A O 1
ATOM 1797 N N . VAL A 1 229 ? 39.606 15.094 -61.024 1.00 82.25 229 VAL A N 1
ATOM 1798 C CA . VAL A 1 229 ? 39.689 15.870 -62.266 1.00 82.25 229 VAL A CA 1
ATOM 1799 C C . VAL A 1 229 ? 38.640 16.976 -62.285 1.00 82.25 229 VAL A C 1
ATOM 1801 O O . VAL A 1 229 ? 38.967 18.086 -62.686 1.00 82.25 229 VAL A O 1
ATOM 1804 N N . GLU A 1 230 ? 37.419 16.719 -61.814 1.00 85.12 230 GLU A N 1
ATOM 1805 C CA . GLU A 1 230 ? 36.371 17.739 -61.704 1.00 85.12 230 GLU A CA 1
ATOM 1806 C C . GLU A 1 230 ? 36.769 18.862 -60.735 1.00 85.12 230 GLU A C 1
ATOM 1808 O O . GLU A 1 230 ? 36.673 20.039 -61.083 1.00 85.12 230 GLU A O 1
ATOM 1813 N N . ASP A 1 231 ? 37.309 18.528 -59.560 1.00 83.75 231 ASP A N 1
ATOM 1814 C CA . ASP A 1 231 ? 37.788 19.526 -58.598 1.00 83.75 231 ASP A CA 1
ATOM 1815 C C . ASP A 1 231 ? 38.999 20.309 -59.137 1.00 83.75 231 ASP A C 1
ATOM 1817 O O . ASP A 1 231 ? 39.070 21.535 -59.010 1.00 83.75 231 ASP A O 1
ATOM 1821 N N . HIS A 1 232 ? 39.933 19.635 -59.815 1.00 87.88 232 HIS A N 1
ATOM 1822 C CA . HIS A 1 232 ? 41.062 20.306 -60.460 1.00 87.88 232 HIS A CA 1
ATOM 1823 C C . HIS A 1 232 ? 40.605 21.215 -61.606 1.00 87.88 232 HIS A C 1
ATOM 1825 O O . HIS A 1 232 ? 41.095 22.336 -61.733 1.00 87.88 232 HIS A O 1
ATOM 1831 N N . PHE A 1 233 ? 39.635 20.771 -62.406 1.00 91.19 233 PHE A N 1
ATOM 1832 C CA . PHE A 1 233 ? 39.045 21.557 -63.482 1.00 91.19 233 PHE A CA 1
ATOM 1833 C C . PHE A 1 233 ? 38.305 22.778 -62.935 1.00 91.19 233 PHE A C 1
ATOM 1835 O O . PHE A 1 233 ? 38.496 23.874 -63.449 1.00 91.19 233 PHE A O 1
ATOM 1842 N N . LEU A 1 234 ? 37.534 22.639 -61.854 1.00 88.62 234 LEU A N 1
ATOM 1843 C CA . LEU A 1 234 ? 36.852 23.759 -61.201 1.00 88.62 234 LEU A CA 1
ATOM 1844 C C . LEU A 1 234 ? 37.840 24.768 -60.606 1.00 88.62 234 LEU A C 1
ATOM 1846 O O . LEU A 1 234 ? 37.632 25.978 -60.725 1.00 88.62 234 LEU A O 1
ATOM 1850 N N . LYS A 1 235 ? 38.925 24.294 -59.982 1.00 90.06 235 LYS A N 1
ATOM 1851 C CA . LYS A 1 235 ? 40.004 25.152 -59.465 1.00 90.06 235 LYS A CA 1
ATOM 1852 C C . LYS A 1 235 ? 40.725 25.883 -60.592 1.00 90.06 235 LYS A C 1
ATOM 1854 O O . LYS A 1 235 ? 40.906 27.098 -60.512 1.00 90.06 235 LYS A O 1
ATOM 1859 N N . TRP A 1 236 ? 41.084 25.163 -61.651 1.00 94.12 236 TRP A N 1
ATOM 1860 C CA . TRP A 1 236 ? 41.722 25.730 -62.832 1.00 94.12 236 TRP A CA 1
ATOM 1861 C C . TRP A 1 236 ? 40.813 26.752 -63.519 1.00 94.12 236 TRP A C 1
ATOM 1863 O O . TRP A 1 236 ? 41.225 27.891 -63.721 1.00 94.12 236 TRP A O 1
ATOM 1873 N N . TRP A 1 237 ? 39.550 26.404 -63.772 1.00 93.50 237 TRP A N 1
ATOM 1874 C CA . TRP A 1 237 ? 38.547 27.288 -64.362 1.00 93.50 237 TRP A CA 1
ATOM 1875 C C . TRP A 1 237 ? 38.385 28.579 -63.555 1.00 93.50 237 TRP A C 1
ATOM 1877 O O . TRP A 1 237 ? 38.496 29.669 -64.113 1.00 93.50 237 TRP A O 1
ATOM 1887 N N . LYS A 1 238 ? 38.231 28.491 -62.226 1.00 91.81 238 LYS A N 1
ATOM 1888 C CA . LYS A 1 238 ? 38.163 29.678 -61.353 1.00 91.81 238 LYS A CA 1
ATOM 1889 C C . LYS A 1 238 ? 39.413 30.553 -61.462 1.00 91.81 238 LYS A C 1
ATOM 1891 O O . LYS A 1 238 ? 39.278 31.766 -61.603 1.00 91.81 238 LYS A O 1
ATOM 1896 N N . GLY A 1 239 ? 40.605 29.955 -61.447 1.00 93.00 239 GLY A N 1
ATOM 1897 C CA . GLY A 1 239 ? 41.864 30.686 -61.603 1.00 93.00 239 GLY A CA 1
ATOM 1898 C C . GLY A 1 239 ? 41.986 31.366 -62.969 1.00 93.00 239 GLY A C 1
ATOM 1899 O O . GLY A 1 239 ? 42.346 32.538 -63.047 1.00 93.00 239 GLY A O 1
ATOM 1900 N N . THR A 1 240 ? 41.619 30.669 -64.050 1.00 91.38 240 THR A N 1
ATOM 1901 C CA . THR A 1 240 ? 41.616 31.252 -65.401 1.00 91.38 240 THR A CA 1
ATOM 1902 C C . THR A 1 240 ? 40.623 32.397 -65.524 1.00 91.38 240 THR A C 1
ATOM 1904 O O . THR A 1 240 ? 40.942 33.411 -66.140 1.00 91.38 240 THR A O 1
ATOM 1907 N N . MET A 1 241 ? 39.454 32.284 -64.893 1.00 91.25 241 MET A N 1
ATOM 1908 C CA . MET A 1 241 ? 38.435 33.319 -64.967 1.00 91.25 241 MET A CA 1
ATOM 1909 C C . MET A 1 241 ? 38.817 34.555 -64.151 1.00 91.25 241 MET A C 1
ATOM 1911 O O . MET A 1 241 ? 38.642 35.670 -64.632 1.00 91.25 241 MET A O 1
ATOM 1915 N N . GLN A 1 242 ? 39.440 34.375 -62.982 1.00 90.88 242 GLN A N 1
ATOM 1916 C CA . GLN A 1 242 ? 40.043 35.476 -62.221 1.00 90.88 242 GLN A CA 1
ATOM 1917 C C . GLN A 1 242 ? 41.182 36.148 -62.994 1.00 90.88 242 GLN A C 1
ATOM 1919 O O . GLN A 1 242 ? 41.225 37.370 -63.075 1.00 90.88 242 GLN A O 1
ATOM 1924 N N . TYR A 1 243 ? 42.067 35.372 -63.625 1.00 89.56 243 TYR A N 1
ATOM 1925 C CA . TYR A 1 243 ? 43.151 35.916 -64.443 1.00 89.56 243 TYR A CA 1
ATOM 1926 C C . TYR A 1 243 ? 42.631 36.705 -65.650 1.00 89.56 243 TYR A C 1
ATOM 1928 O O . TYR A 1 243 ? 43.140 37.782 -65.960 1.00 89.56 243 TYR A O 1
ATOM 1936 N N . LEU A 1 244 ? 41.608 36.188 -66.336 1.00 87.50 244 LEU A N 1
ATOM 1937 C CA . LEU A 1 244 ? 40.953 36.900 -67.429 1.00 87.50 244 LEU A CA 1
ATOM 1938 C C . LEU A 1 244 ? 40.295 38.179 -66.919 1.00 87.50 244 LEU A C 1
ATOM 1940 O O . LEU A 1 244 ? 40.475 39.220 -67.541 1.00 87.50 244 LEU A O 1
ATOM 1944 N N . GLN A 1 245 ? 39.604 38.135 -65.781 1.00 88.38 245 GLN A N 1
ATOM 1945 C CA . GLN A 1 245 ? 39.002 39.315 -65.167 1.00 88.38 245 GLN A CA 1
ATOM 1946 C C . GLN A 1 245 ? 40.062 40.372 -64.815 1.00 88.38 245 GLN A C 1
ATOM 1948 O O . GLN A 1 245 ? 39.919 41.523 -65.223 1.00 88.38 245 GLN A O 1
ATOM 1953 N N . ASP A 1 246 ? 41.172 39.987 -64.183 1.00 84.88 246 ASP A N 1
ATOM 1954 C CA . ASP A 1 246 ? 42.303 40.878 -63.895 1.00 84.88 246 ASP A CA 1
ATOM 1955 C C . ASP A 1 246 ? 42.942 41.439 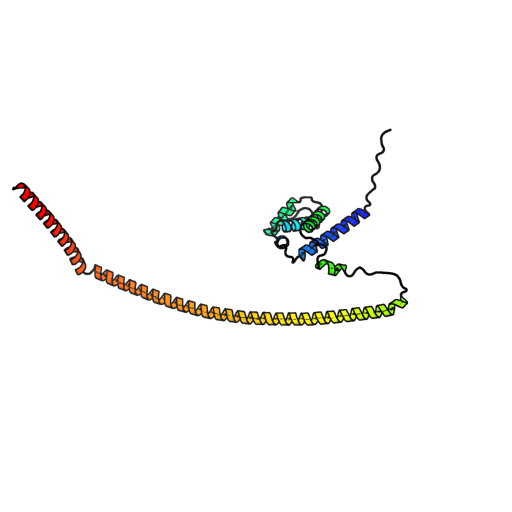-65.169 1.00 84.88 246 ASP A C 1
ATOM 1957 O O . ASP A 1 246 ? 43.315 42.612 -65.228 1.00 84.88 246 ASP A O 1
ATOM 1961 N N . ARG A 1 247 ? 43.059 40.626 -66.225 1.00 86.00 247 ARG A N 1
ATOM 1962 C CA . ARG A 1 247 ? 43.589 41.067 -67.519 1.00 86.00 247 ARG A CA 1
ATOM 1963 C C . ARG A 1 247 ? 42.645 42.051 -68.207 1.00 86.00 247 ARG A C 1
ATOM 1965 O O . ARG A 1 247 ? 43.123 43.054 -68.729 1.00 86.00 247 ARG A O 1
ATOM 1972 N N . TYR A 1 248 ? 41.337 41.806 -68.188 1.00 87.62 248 TYR A N 1
ATOM 1973 C CA . TYR A 1 248 ? 40.331 42.741 -68.696 1.00 87.62 248 TYR A CA 1
ATOM 1974 C C . TYR A 1 248 ? 40.359 44.060 -67.918 1.00 87.62 248 TYR A C 1
ATOM 1976 O O . TYR A 1 248 ? 40.384 45.121 -68.536 1.00 87.62 248 TYR A O 1
ATOM 1984 N N . VAL A 1 249 ? 40.453 44.011 -66.585 1.00 84.25 249 VAL A N 1
ATOM 1985 C CA . VAL A 1 249 ? 40.596 45.205 -65.736 1.00 84.25 249 VAL A CA 1
ATOM 1986 C C . VAL A 1 249 ? 41.884 45.966 -66.068 1.00 84.25 249 VAL A C 1
ATOM 1988 O O . VAL A 1 249 ? 41.843 47.179 -66.250 1.00 84.25 249 VAL A O 1
ATOM 1991 N N . ARG A 1 250 ? 43.023 45.281 -66.234 1.00 82.44 250 ARG A N 1
ATOM 1992 C CA . ARG A 1 250 ? 44.293 45.921 -66.630 1.00 82.44 250 ARG A CA 1
ATOM 1993 C C . ARG A 1 250 ? 44.231 46.553 -68.020 1.00 82.44 250 ARG A C 1
ATOM 1995 O O . ARG A 1 250 ? 44.728 47.660 -68.188 1.00 82.44 250 ARG A O 1
ATOM 2002 N N . MET A 1 251 ? 43.618 45.886 -68.999 1.00 83.44 251 MET A N 1
ATOM 2003 C CA . MET A 1 251 ? 43.430 46.448 -70.344 1.00 83.44 251 MET A CA 1
ATOM 2004 C C . MET A 1 251 ? 42.514 47.676 -70.317 1.00 83.44 251 MET A C 1
ATOM 2006 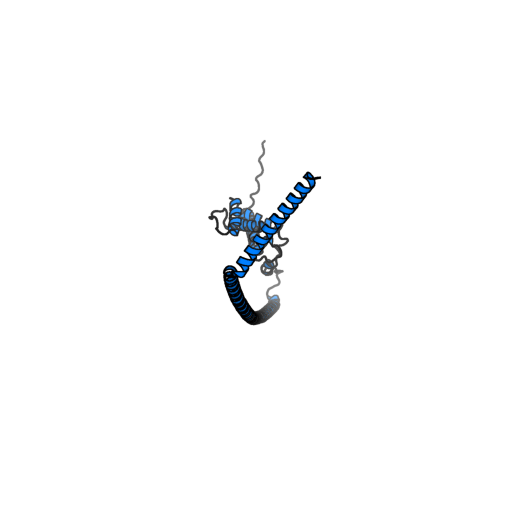O O . MET A 1 251 ? 42.820 48.660 -70.984 1.00 83.44 251 MET A O 1
ATOM 2010 N N . LEU A 1 252 ? 41.449 47.660 -69.505 1.00 81.56 252 LEU A N 1
ATOM 2011 C CA . LEU A 1 252 ? 40.584 48.825 -69.298 1.00 81.56 252 LEU A CA 1
ATOM 2012 C C . LEU A 1 252 ? 41.354 49.994 -68.674 1.00 81.56 252 LEU A C 1
ATOM 2014 O O . LEU A 1 252 ? 41.279 51.108 -69.182 1.00 81.56 252 LEU A O 1
ATOM 2018 N N . ILE A 1 253 ? 42.162 49.742 -67.640 1.00 79.44 253 ILE A N 1
ATOM 2019 C CA . ILE A 1 253 ? 43.006 50.772 -67.017 1.00 79.44 253 ILE A CA 1
ATOM 2020 C C . ILE A 1 253 ? 43.976 51.371 -68.044 1.00 79.44 253 ILE A C 1
ATOM 2022 O O . ILE A 1 253 ? 44.039 52.588 -68.174 1.00 79.44 253 ILE A O 1
ATOM 2026 N N . ILE A 1 254 ? 44.687 50.542 -68.817 1.00 81.19 254 ILE A N 1
ATOM 2027 C CA . ILE A 1 254 ? 45.617 51.023 -69.854 1.00 81.19 254 ILE A CA 1
ATOM 2028 C C . ILE A 1 254 ? 44.874 51.830 -70.928 1.00 81.19 254 ILE A C 1
ATOM 2030 O O . ILE A 1 254 ? 45.379 52.864 -71.353 1.00 81.19 254 ILE A O 1
ATOM 2034 N N . SER A 1 255 ? 43.665 51.416 -71.327 1.00 73.56 255 SER A N 1
ATOM 2035 C CA . SER A 1 255 ? 42.852 52.179 -72.282 1.00 73.56 255 SER A CA 1
ATOM 2036 C C . SER A 1 255 ? 42.397 53.538 -71.741 1.00 73.56 255 SER A C 1
ATOM 2038 O O . SER A 1 255 ? 42.379 54.495 -72.504 1.00 73.56 255 SER A O 1
ATOM 2040 N N . CYS A 1 256 ? 42.124 53.658 -70.436 1.00 73.25 256 CYS A N 1
ATOM 2041 C CA . CYS A 1 256 ? 41.799 54.938 -69.797 1.00 73.25 256 CYS A CA 1
ATOM 2042 C C . CYS A 1 256 ? 43.010 55.874 -69.649 1.00 73.25 256 CYS A C 1
ATOM 2044 O O . CYS A 1 256 ? 42.824 57.076 -69.517 1.00 73.25 256 CYS A O 1
ATOM 2046 N N . PHE A 1 257 ? 44.239 55.343 -69.633 1.00 72.69 257 PHE A N 1
ATOM 2047 C CA . PHE A 1 257 ? 45.469 56.145 -69.567 1.00 72.69 257 PHE A CA 1
ATOM 2048 C C . PHE A 1 257 ? 46.008 56.563 -70.948 1.00 72.69 257 PHE A C 1
ATOM 2050 O O . PHE A 1 257 ? 46.904 57.402 -71.008 1.00 72.69 257 PHE A O 1
ATOM 2057 N N . LEU A 1 258 ? 45.504 55.981 -72.046 1.00 61.38 258 LEU A N 1
ATOM 2058 C CA . LEU A 1 258 ? 45.918 56.295 -73.424 1.00 61.38 258 LEU A CA 1
ATOM 2059 C C . LEU A 1 258 ? 44.975 57.272 -74.163 1.00 61.38 258 LEU A C 1
ATOM 2061 O O . LEU A 1 258 ? 45.259 57.619 -75.309 1.00 61.38 258 LEU A O 1
ATOM 2065 N N . THR A 1 259 ? 43.878 57.691 -73.528 1.00 52.09 259 THR A N 1
ATOM 2066 C CA . THR A 1 259 ? 42.946 58.746 -73.975 1.00 52.09 259 THR A CA 1
ATOM 2067 C C . THR A 1 259 ? 43.183 60.036 -73.215 1.00 52.09 259 THR A C 1
ATOM 2069 O O . THR A 1 259 ? 43.191 61.103 -73.865 1.00 52.09 259 THR A O 1
#

Foldseek 3Di:
DDDDDDDDDDPDPVNVVVVLVVLVVLLVLLVVLLVPPPDDPVLSVDLQRPLNLLLLLLVCCLPVNQDPDDQDPDPSVNSSSVNNNVCGRPHNSVSSVVNSVSCVVPDPPSVVDPVPCVVVVVPDDDDDDDPPPVCVVVVVVVVVVVVVVVVVVVVVVVVVVVVVVVVVVVVVVVVVVVVVVVVVVVVVVVVVVVVVVVVVVVVVVVVVVVVVVVVVVVVVVVPDVVVVVVVVCVVVVVVVVVVVVVVVVVVVVVVVVVD

pLDDT: mean 84.08, std 15.41, range [40.19, 98.38]

Radius of gyration: 48.66 Å; chains: 1; bounding box: 90×79×147 Å

InterPro domains:
  IPR000582 Acyl-CoA-binding protein, ACBP [PF00887] (25-102)
  IPR000582 Acyl-CoA-binding protein, ACBP [PS51228] (23-112)
  IPR014352 FERM/acyl-CoA-binding protein superfamily [G3DSA:1.20.80.10] (16-125)
  IPR035984 Acyl-CoA binding protein superfamily [SSF47027] (22-110)